Protein AF-A0A8C1Z1I5-F1 (afdb_monomer_lite)

Radius of gyration: 64.76 Å; chains: 1; bounding box: 97×74×176 Å

Organism: Cyprinus carpio (NCBI:txid7962)

Secondary structure (DSSP, 8-state):
--------PPP----------------------------------------SSHHHHHHHHHHHHHHHHHHHHHHHHHHHHHHHHHHHHHHHHHHHHHHHHHHHHHHHHHHHHHHHHHHHHHHHHHHHHHHHHHHHHHHHHHHHHHHHHHHHHGGGS---B--SS---HHHHHHHHHHTT-EEPPP--TTGGGS--S-EE-----TT----

pLDDT: mean 70.16, std 25.55, range [31.86, 98.75]

InterPro domains:
  IPR016186 C-type lectin-like/link domain superfamily [G3DSA:3.10.100.10] (86-197)
  IPR016187 C-type lectin fold [SSF56436] (158-192)
  IPR039689 B-cell differentiation antigen CD72 [PTHR15028] (24-153)

Sequence (211 aa):
MSYYGNMNILGTHGMGEDEEEMTIYANADAHDARTEKENSDTKRHQTPRHTGSFRAAAVCLVLLCVLLMTAVIVLCVHIHTKNTNQTLTRSTNLTEERDQLLTTINALKDQLAINNQNFTAEKNELLSKNDNLRKQIQQLNKENNDLRKRLGEMDQSCLYYFSSERKSWTESRKYCRETGADLIIINNREEQVSERYCVCLLQMDKHELYI

Structure (mmCIF, N/CA/C/O backbone):
data_AF-A0A8C1Z1I5-F1
#
_entry.id   AF-A0A8C1Z1I5-F1
#
loop_
_atom_site.group_PDB
_atom_site.id
_atom_site.type_symbol
_atom_site.label_atom_id
_atom_site.label_alt_id
_atom_site.label_comp_id
_atom_site.label_asym_id
_atom_site.label_entity_id
_atom_site.label_seq_id
_atom_site.pdbx_PDB_ins_code
_atom_site.Cartn_x
_atom_site.Cartn_y
_atom_site.Cartn_z
_atom_site.occupancy
_atom_site.B_iso_or_equiv
_atom_site.auth_seq_id
_atom_site.auth_comp_id
_atom_site.auth_asym_id
_atom_site.auth_atom_id
_atom_site.pdbx_PDB_model_num
ATOM 1 N N . MET A 1 1 ? -6.457 -29.338 6.953 1.00 43.03 1 MET A N 1
ATOM 2 C CA . MET A 1 1 ? -5.670 -29.144 8.189 1.00 43.03 1 MET A CA 1
ATOM 3 C C . MET A 1 1 ? -6.248 -27.943 8.916 1.00 43.03 1 MET A C 1
ATOM 5 O O . MET A 1 1 ? -6.014 -26.823 8.490 1.00 43.03 1 MET A O 1
ATOM 9 N N . SER A 1 2 ? -7.079 -28.197 9.927 1.00 35.44 2 SER A N 1
ATOM 10 C CA . SER A 1 2 ? -7.682 -27.178 10.795 1.00 35.44 2 SER A CA 1
ATOM 11 C C . SER A 1 2 ? -6.941 -27.147 12.121 1.00 35.44 2 SER A C 1
ATOM 13 O O . SER A 1 2 ? -6.738 -28.218 12.676 1.00 35.44 2 SER A O 1
ATOM 15 N N . TYR A 1 3 ? -6.655 -25.955 12.648 1.00 40.41 3 TYR A N 1
ATOM 16 C CA . TYR A 1 3 ? -6.645 -25.690 14.091 1.00 40.41 3 TYR A CA 1
ATOM 17 C C . TYR A 1 3 ? -7.049 -24.227 14.347 1.00 40.41 3 TYR A C 1
ATOM 19 O O . TYR A 1 3 ? -6.261 -23.310 14.143 1.00 40.41 3 TYR A O 1
ATOM 27 N N . TYR A 1 4 ? -8.295 -24.037 14.791 1.00 42.00 4 TYR A N 1
ATOM 28 C CA . TYR A 1 4 ? -8.732 -22.903 15.609 1.00 42.00 4 TYR A CA 1
ATOM 29 C C . TYR A 1 4 ? -8.715 -23.377 17.068 1.00 42.00 4 TYR A C 1
ATOM 31 O O . TYR A 1 4 ? -9.233 -24.455 17.365 1.00 42.00 4 TYR A O 1
ATOM 39 N N . GLY A 1 5 ? -8.106 -22.604 17.968 1.00 44.31 5 GLY A N 1
ATOM 40 C CA . GLY A 1 5 ? -8.136 -22.856 19.409 1.00 44.31 5 GLY A CA 1
ATOM 41 C C . GLY A 1 5 ? -9.345 -22.180 20.051 1.00 44.31 5 GLY A C 1
ATOM 42 O O . GLY A 1 5 ? -9.411 -20.954 20.085 1.00 44.31 5 GLY A O 1
ATOM 43 N N . ASN A 1 6 ? -10.288 -22.986 20.545 1.00 44.97 6 ASN A N 1
ATOM 44 C CA . ASN A 1 6 ? -11.431 -22.562 21.355 1.00 44.97 6 ASN A CA 1
ATOM 45 C C . ASN A 1 6 ? -11.017 -22.309 22.811 1.00 44.97 6 ASN A C 1
ATOM 47 O O . ASN A 1 6 ? -10.247 -23.073 23.389 1.00 44.97 6 ASN A O 1
ATOM 51 N N . MET A 1 7 ? -11.620 -21.286 23.415 1.00 42.25 7 MET A N 1
ATOM 52 C CA . MET A 1 7 ? -11.536 -20.960 24.835 1.00 42.25 7 MET A CA 1
ATOM 53 C C . MET A 1 7 ? -12.900 -21.253 25.469 1.00 42.25 7 MET A C 1
ATOM 55 O O . MET A 1 7 ? -13.876 -20.576 25.158 1.00 42.25 7 MET A O 1
ATOM 59 N N . ASN A 1 8 ? -12.973 -22.272 26.331 1.00 39.31 8 ASN A N 1
ATOM 60 C CA . ASN A 1 8 ? -14.173 -22.598 27.105 1.00 39.31 8 ASN A CA 1
ATOM 61 C C . ASN A 1 8 ? -13.964 -22.194 28.569 1.00 39.31 8 ASN A C 1
ATOM 63 O O . ASN A 1 8 ? -13.104 -22.744 29.254 1.00 39.31 8 ASN A O 1
ATOM 67 N N . ILE A 1 9 ? -14.786 -21.255 29.037 1.00 41.12 9 ILE A N 1
ATOM 68 C CA . ILE A 1 9 ? -15.006 -20.963 30.455 1.00 41.12 9 ILE A CA 1
ATOM 69 C C . ILE A 1 9 ? -16.111 -21.908 30.935 1.00 41.12 9 ILE A C 1
ATOM 71 O O . ILE A 1 9 ? -17.218 -21.898 30.397 1.00 41.12 9 ILE A O 1
ATOM 75 N N . LEU A 1 10 ? -15.797 -22.741 31.926 1.00 39.31 10 LEU A N 1
ATOM 76 C CA . LEU A 1 10 ? -16.754 -23.616 32.591 1.00 39.31 10 LEU A CA 1
ATOM 77 C C . LEU A 1 10 ? -17.465 -22.816 33.689 1.00 39.31 10 LEU A C 1
ATOM 79 O O . LEU A 1 10 ? -16.820 -22.300 34.600 1.00 39.31 10 LEU A O 1
ATOM 83 N N . GLY A 1 11 ? -18.787 -22.696 33.574 1.00 36.16 11 GLY A N 1
ATOM 84 C CA . GLY A 1 11 ? -19.642 -22.137 34.614 1.00 36.16 11 GLY A CA 1
ATOM 85 C C . GLY A 1 11 ? -19.901 -23.147 35.727 1.00 36.16 11 GLY A C 1
ATOM 86 O O . GLY A 1 11 ? -20.077 -24.338 35.469 1.00 36.16 11 GLY A O 1
ATOM 87 N N . THR A 1 12 ? -19.990 -22.652 36.958 1.00 39.47 12 THR A N 1
ATOM 88 C CA . THR A 1 12 ? -20.619 -23.366 38.069 1.00 39.47 12 THR A CA 1
ATOM 89 C C . THR A 1 12 ? -21.654 -22.473 38.740 1.00 39.47 12 THR A C 1
ATOM 91 O O . THR A 1 12 ? -21.496 -21.261 38.865 1.00 39.47 12 THR A O 1
ATOM 94 N N . HIS A 1 13 ? -22.744 -23.136 39.082 1.00 33.88 13 HIS A N 1
ATOM 95 C CA . HIS A 1 13 ? -24.087 -22.682 39.390 1.00 33.88 13 HIS A CA 1
ATOM 96 C C . HIS A 1 13 ? -24.327 -22.732 40.907 1.00 33.88 13 HIS A C 1
ATOM 98 O O . HIS A 1 13 ? -23.782 -23.617 41.562 1.00 33.88 13 HIS A O 1
ATOM 104 N N . GLY A 1 14 ? -25.193 -21.853 41.425 1.00 33.62 14 GLY A N 1
ATOM 105 C CA . GLY A 1 14 ? -25.923 -22.075 42.683 1.00 33.62 14 GLY A CA 1
ATOM 106 C C . GLY A 1 14 ? -25.658 -21.066 43.804 1.00 33.62 14 GLY A C 1
ATOM 107 O O . GLY A 1 14 ? -24.659 -21.161 44.506 1.00 33.62 14 GLY A O 1
ATOM 108 N N . MET A 1 15 ? -26.604 -20.141 43.988 1.00 36.47 15 MET A N 1
ATOM 109 C CA . MET A 1 15 ? -26.854 -19.371 45.214 1.00 36.47 15 MET A CA 1
ATOM 110 C C . MET A 1 15 ? -28.050 -20.027 45.931 1.00 36.47 15 MET A C 1
ATOM 112 O O . MET A 1 15 ? -29.054 -20.296 45.274 1.00 36.47 15 MET A O 1
ATOM 116 N N . GLY A 1 16 ? -27.937 -20.254 47.238 1.00 34.50 16 GLY A N 1
ATOM 117 C CA . GLY A 1 16 ? -28.995 -20.637 48.189 1.00 34.50 16 GLY A CA 1
ATOM 118 C C . GLY A 1 16 ? -28.366 -20.554 49.585 1.00 34.50 16 GLY A C 1
ATOM 119 O O . GLY A 1 16 ? -27.316 -21.154 49.792 1.00 34.50 16 GLY A O 1
ATOM 120 N N . GLU A 1 17 ? -28.693 -19.516 50.350 1.00 34.72 17 GLU A N 1
ATOM 121 C CA . GLU A 1 17 ? -29.733 -19.468 51.395 1.00 34.72 17 GLU A CA 1
ATOM 122 C C . GLU A 1 17 ? -29.248 -20.014 52.746 1.00 34.72 17 GLU A C 1
ATOM 124 O O . GLU A 1 17 ? -28.595 -21.050 52.845 1.00 34.72 17 GLU A O 1
ATOM 129 N N . ASP A 1 18 ? -29.517 -19.191 53.753 1.00 38.28 18 ASP A N 1
ATOM 130 C CA . ASP A 1 18 ? -29.047 -19.223 55.130 1.00 38.28 18 ASP A CA 1
ATOM 131 C C . ASP A 1 18 ? -29.676 -20.373 55.931 1.00 38.28 18 ASP A C 1
ATOM 133 O O . ASP A 1 18 ? -30.824 -20.713 55.680 1.00 38.28 18 ASP A O 1
ATOM 137 N N . GLU A 1 19 ? -28.961 -20.911 56.928 1.00 35.62 19 GLU A N 1
ATOM 138 C CA . GLU A 1 19 ? -29.492 -21.248 58.267 1.00 35.62 19 GLU A CA 1
ATOM 139 C C . GLU A 1 19 ? -28.407 -21.948 59.105 1.00 35.62 19 GLU A C 1
ATOM 141 O O . GLU A 1 19 ? -28.148 -23.144 58.982 1.00 35.62 19 GLU A O 1
ATOM 146 N N . GLU A 1 20 ? -27.753 -21.189 59.988 1.00 43.69 20 GLU A N 1
ATOM 147 C CA . GLU A 1 20 ? -27.007 -21.760 61.110 1.00 43.69 20 GLU A CA 1
ATOM 148 C C . GLU A 1 20 ? -28.013 -22.000 62.249 1.00 43.69 20 GLU A C 1
ATOM 150 O O . GLU A 1 20 ? -28.366 -21.104 63.019 1.00 43.69 20 GLU A O 1
ATOM 155 N N . GLU A 1 21 ? -28.550 -23.218 62.286 1.00 38.56 21 GLU A N 1
ATOM 156 C CA . GLU A 1 21 ? -29.464 -23.719 63.308 1.00 38.56 21 GLU A CA 1
ATOM 157 C C . GLU A 1 21 ? -28.707 -23.891 64.644 1.00 38.56 21 GLU A C 1
ATOM 159 O O . GLU A 1 21 ? -27.934 -24.830 64.836 1.00 38.56 21 GLU A O 1
ATOM 164 N N . MET A 1 22 ? -28.908 -22.978 65.601 1.00 33.16 22 MET A N 1
ATOM 165 C CA . MET A 1 22 ? -28.446 -23.164 66.983 1.00 33.16 22 MET A CA 1
ATOM 166 C C . MET A 1 22 ? -29.450 -24.046 67.738 1.00 33.16 22 MET A C 1
ATOM 168 O O . MET A 1 22 ? -30.442 -23.564 68.286 1.00 33.16 22 MET A O 1
ATOM 172 N N . THR A 1 23 ? -29.191 -25.356 67.765 1.00 34.91 23 THR A N 1
ATOM 173 C CA . THR A 1 23 ? -30.032 -26.342 68.458 1.00 34.91 23 THR A CA 1
ATOM 174 C C . THR A 1 23 ? -29.886 -26.278 69.981 1.00 34.91 23 THR A C 1
ATOM 176 O O . THR A 1 23 ? -28.790 -26.172 70.533 1.00 34.91 23 THR A O 1
ATOM 179 N N . ILE A 1 24 ? -31.030 -26.387 70.649 1.00 41.31 24 ILE A N 1
ATOM 180 C CA . ILE A 1 24 ? -31.269 -26.231 72.084 1.00 41.31 24 ILE A CA 1
ATOM 181 C C . ILE A 1 24 ? -31.087 -27.577 72.823 1.00 41.31 24 ILE A C 1
ATOM 183 O O . ILE A 1 24 ? -31.681 -28.572 72.434 1.00 41.31 24 ILE A O 1
ATOM 187 N N . TYR A 1 25 ? -30.329 -27.535 73.929 1.00 39.34 25 TYR A N 1
ATOM 188 C CA . TYR A 1 25 ? -30.382 -28.342 75.171 1.00 39.34 25 TYR A CA 1
ATOM 189 C C . TYR A 1 25 ? -30.296 -29.886 75.134 1.00 39.34 25 TYR A C 1
ATOM 191 O O . TYR A 1 25 ? -31.178 -30.577 74.637 1.00 39.34 25 TYR A O 1
ATOM 199 N N . ALA A 1 26 ? -29.327 -30.427 75.884 1.00 34.28 26 ALA A N 1
ATOM 200 C CA . ALA A 1 26 ? -29.409 -31.764 76.472 1.00 34.28 26 ALA A CA 1
ATOM 201 C C . ALA A 1 26 ? -28.780 -31.763 77.878 1.00 34.28 26 ALA A C 1
ATOM 203 O O . ALA A 1 26 ? -27.566 -31.626 78.028 1.00 34.28 26 ALA A O 1
ATOM 204 N N . ASN A 1 27 ? -29.622 -31.911 78.905 1.00 42.22 27 ASN A N 1
ATOM 205 C CA . ASN A 1 27 ? -29.196 -32.352 80.232 1.00 42.22 27 ASN A CA 1
ATOM 206 C C . ASN A 1 27 ? -28.918 -33.855 80.186 1.00 42.22 27 ASN A C 1
ATOM 208 O O . ASN A 1 27 ? -29.723 -34.613 79.646 1.00 42.22 27 ASN A O 1
ATOM 212 N N . ALA A 1 28 ? -27.829 -34.273 80.825 1.00 40.00 28 ALA A N 1
ATOM 213 C CA . ALA A 1 28 ? -27.613 -35.650 81.237 1.00 40.00 28 ALA A CA 1
ATOM 214 C C . ALA A 1 28 ? -27.278 -35.658 82.731 1.00 40.00 28 ALA A C 1
ATOM 216 O O . ALA A 1 28 ? -26.378 -34.951 83.189 1.00 40.00 28 ALA A O 1
ATOM 217 N N . ASP A 1 29 ? -28.062 -36.442 83.461 1.00 38.12 29 ASP A N 1
ATOM 218 C CA . ASP A 1 29 ? -27.941 -36.726 84.881 1.00 38.12 29 ASP A CA 1
ATOM 219 C C . ASP A 1 29 ? -26.574 -37.325 85.237 1.00 38.12 29 ASP A C 1
ATOM 221 O O . ASP A 1 29 ? -26.046 -38.184 84.528 1.00 38.12 29 ASP A O 1
ATOM 225 N N . ALA A 1 30 ? -26.044 -36.944 86.399 1.00 37.34 30 ALA A N 1
ATOM 226 C CA . ALA A 1 30 ? -25.013 -37.703 87.093 1.00 37.34 30 ALA A CA 1
ATOM 227 C C . ALA A 1 30 ? -25.410 -37.844 88.566 1.00 37.34 30 ALA A C 1
ATOM 229 O O . ALA A 1 30 ? -25.570 -36.863 89.294 1.00 37.34 30 ALA A O 1
ATOM 230 N N . HIS A 1 31 ? -25.612 -39.096 88.964 1.00 40.25 31 HIS A N 1
ATOM 231 C CA . HIS A 1 31 ? -25.976 -39.524 90.304 1.00 40.25 31 HIS A CA 1
ATOM 232 C C . HIS A 1 31 ? -24.776 -39.499 91.270 1.00 40.25 31 HIS A C 1
ATOM 234 O O . HIS A 1 31 ? -23.680 -39.922 90.920 1.00 40.25 31 HIS A O 1
ATOM 240 N N . ASP A 1 32 ? -25.110 -39.137 92.511 1.00 34.78 32 ASP A N 1
ATOM 241 C CA . ASP A 1 32 ? -24.641 -39.689 93.792 1.00 34.78 32 ASP A CA 1
ATOM 242 C C . ASP A 1 32 ? -23.248 -39.320 94.348 1.00 34.78 32 ASP A C 1
ATOM 244 O O . ASP A 1 32 ? -22.207 -39.701 93.824 1.00 34.78 32 ASP A O 1
ATOM 248 N N . ALA A 1 33 ? -23.268 -38.671 95.520 1.00 32.19 33 ALA A N 1
ATOM 249 C CA . ALA A 1 33 ? -22.437 -39.036 96.670 1.00 32.19 33 ALA A CA 1
ATOM 250 C C . ALA A 1 33 ? -22.977 -38.369 97.954 1.00 32.19 33 ALA A C 1
ATOM 252 O O . ALA A 1 33 ? -22.817 -37.177 98.208 1.00 32.19 33 ALA A O 1
ATOM 253 N N . ARG A 1 34 ? -23.626 -39.198 98.767 1.00 37.97 34 ARG A N 1
ATOM 254 C CA . ARG A 1 34 ? -24.081 -39.004 100.152 1.00 37.97 34 ARG A CA 1
ATOM 255 C C . ARG A 1 34 ? -22.970 -38.550 101.122 1.00 37.97 34 ARG A C 1
ATOM 257 O O . ARG A 1 34 ? -21.874 -39.097 101.087 1.00 37.97 34 ARG A O 1
ATOM 264 N N . THR A 1 35 ? -23.282 -37.666 102.079 1.00 33.19 35 THR A N 1
ATOM 265 C CA . THR A 1 35 ? -22.887 -37.780 103.510 1.00 33.19 35 THR A CA 1
ATOM 266 C C . THR A 1 35 ? -23.621 -36.759 104.393 1.00 33.19 35 THR A C 1
ATOM 268 O O . THR A 1 35 ? -23.879 -35.625 104.005 1.00 33.19 35 THR A O 1
ATOM 271 N N . GLU A 1 36 ? -24.000 -37.224 105.582 1.00 40.31 36 GLU A N 1
ATOM 272 C CA . GLU A 1 36 ? -24.810 -36.577 106.622 1.00 40.31 36 GLU A CA 1
ATOM 273 C C . GLU A 1 36 ? -23.981 -35.642 107.528 1.00 40.31 36 GLU A C 1
ATOM 275 O O . GLU A 1 36 ? -22.848 -35.990 107.854 1.00 40.31 36 GLU A O 1
ATOM 280 N N . LYS A 1 37 ? -24.568 -34.537 108.033 1.00 34.25 37 LYS A N 1
ATOM 281 C CA . LYS A 1 37 ? -24.814 -34.301 109.481 1.00 34.25 37 LYS A CA 1
ATOM 282 C C . LYS A 1 37 ? -25.343 -32.892 109.834 1.00 34.25 37 LYS A C 1
ATOM 284 O O . LYS A 1 37 ? -24.739 -31.885 109.499 1.00 34.25 37 LYS A O 1
ATOM 289 N N . GLU A 1 38 ? -26.433 -32.904 110.608 1.00 31.86 38 GLU A N 1
ATOM 290 C CA . GLU A 1 38 ? -26.609 -32.260 111.929 1.00 31.86 38 GLU A CA 1
ATOM 291 C C . GLU A 1 38 ? -26.596 -30.713 112.084 1.00 31.86 38 GLU A C 1
ATOM 293 O O . GLU A 1 38 ? -25.559 -30.068 112.139 1.00 31.86 38 GLU A O 1
ATOM 298 N N . ASN A 1 39 ? -27.813 -30.178 112.275 1.00 33.78 39 ASN A N 1
ATOM 299 C CA . ASN A 1 39 ? -28.276 -29.247 113.324 1.00 33.78 39 ASN A CA 1
ATOM 300 C C . ASN A 1 39 ? -27.461 -27.973 113.666 1.00 33.78 39 ASN A C 1
ATOM 302 O O . ASN A 1 39 ? -26.360 -28.052 114.200 1.00 33.78 39 ASN A O 1
ATOM 306 N N . SER A 1 40 ? -28.082 -26.789 113.551 1.00 34.03 40 SER A N 1
ATOM 307 C CA . SER A 1 40 ? -28.275 -25.855 114.685 1.00 34.03 40 SER A CA 1
ATOM 308 C C . SER A 1 40 ? -28.839 -24.489 114.269 1.00 34.03 40 SER A C 1
ATOM 310 O O . SER A 1 40 ? -28.726 -24.016 113.142 1.00 34.03 40 SER A O 1
ATOM 312 N N . ASP A 1 41 ? -29.499 -23.908 115.258 1.00 39.03 41 ASP A N 1
ATOM 313 C CA . ASP A 1 41 ? -30.330 -22.722 115.305 1.00 39.03 41 ASP A CA 1
ATOM 314 C C . ASP A 1 41 ? -29.699 -21.368 114.923 1.00 39.03 41 ASP A C 1
ATOM 316 O O . ASP A 1 41 ? -28.543 -21.071 115.204 1.00 39.03 41 ASP A O 1
ATOM 320 N N . THR A 1 42 ? -30.592 -20.482 114.463 1.00 41.66 42 THR A N 1
ATOM 321 C CA . THR A 1 42 ? -30.615 -19.028 114.714 1.00 41.66 42 THR A CA 1
ATOM 322 C C . THR A 1 42 ? -29.435 -18.166 114.228 1.00 41.66 42 THR A C 1
ATOM 324 O O . THR A 1 42 ? -28.458 -17.955 114.940 1.00 41.66 42 THR A O 1
ATOM 327 N N . LYS A 1 43 ? -29.660 -17.394 113.148 1.00 33.66 43 LYS A N 1
ATOM 328 C CA . LYS A 1 43 ? -29.589 -15.921 113.253 1.00 33.66 43 LYS A CA 1
ATOM 329 C C . LYS A 1 43 ? -30.248 -15.185 112.089 1.00 33.66 43 LYS A C 1
ATOM 331 O O . LYS A 1 43 ? -29.870 -15.269 110.928 1.00 33.66 43 LYS A O 1
ATOM 336 N N . ARG A 1 44 ? -31.220 -14.376 112.488 1.00 40.03 44 ARG A N 1
ATOM 337 C CA . ARG A 1 44 ? -31.840 -13.275 111.763 1.00 40.03 44 ARG A CA 1
ATOM 338 C C . ARG A 1 44 ? -30.751 -12.329 111.227 1.00 40.03 44 ARG A C 1
ATOM 340 O O . ARG A 1 44 ? -30.143 -11.607 112.010 1.00 40.03 44 ARG A O 1
ATOM 347 N N . HIS A 1 45 ? -30.571 -12.269 109.910 1.00 36.47 45 HIS A N 1
ATOM 348 C CA . HIS A 1 45 ? -30.136 -11.044 109.243 1.00 36.47 45 HIS A CA 1
ATOM 349 C C . HIS A 1 45 ? -31.171 -10.678 108.186 1.00 36.47 45 HIS A C 1
ATOM 351 O O . HIS A 1 45 ? -31.350 -11.349 107.175 1.00 36.47 45 HIS A O 1
ATOM 357 N N . GLN A 1 46 ? -31.908 -9.617 108.498 1.00 44.19 46 GLN A N 1
ATOM 358 C CA . GLN A 1 46 ? -32.761 -8.913 107.561 1.00 44.19 46 GLN A CA 1
ATOM 359 C C . GLN A 1 46 ? -31.893 -8.416 106.403 1.00 44.19 46 GLN A C 1
ATOM 361 O O . GLN A 1 46 ? -31.038 -7.556 106.598 1.00 44.19 46 GLN A O 1
ATOM 366 N N . THR A 1 47 ? -32.145 -8.917 105.201 1.00 35.34 47 THR A N 1
ATOM 367 C CA . THR A 1 47 ? -31.940 -8.134 103.986 1.00 35.34 47 THR A CA 1
ATOM 368 C C . THR A 1 47 ? -33.300 -7.556 103.590 1.00 35.34 47 THR A C 1
ATOM 370 O O . THR A 1 47 ? -34.289 -8.295 103.532 1.00 35.34 47 THR A O 1
ATOM 373 N N . PRO A 1 48 ? -33.414 -6.233 103.386 1.00 39.50 48 PRO A N 1
ATOM 374 C CA . PRO A 1 48 ? -34.656 -5.620 102.953 1.00 39.50 48 PRO A CA 1
ATOM 375 C C . PRO A 1 48 ? -35.065 -6.222 101.615 1.00 39.50 48 PRO A C 1
ATOM 377 O O . PRO A 1 48 ? -34.399 -6.052 100.593 1.00 39.50 48 PRO A O 1
ATOM 380 N N . ARG A 1 49 ? -36.191 -6.928 101.623 1.00 43.47 49 ARG A N 1
ATOM 381 C CA . ARG A 1 49 ? -36.920 -7.291 100.418 1.00 43.47 49 ARG A CA 1
ATOM 382 C C . ARG A 1 49 ? -37.447 -5.980 99.830 1.00 43.47 49 ARG A C 1
ATOM 384 O O . ARG A 1 49 ? -38.544 -5.546 100.159 1.00 43.47 49 ARG A O 1
ATOM 391 N N . HIS A 1 50 ? -36.644 -5.318 98.998 1.00 43.03 50 HIS A N 1
ATOM 392 C CA . HIS A 1 50 ? -37.098 -4.208 98.163 1.00 43.03 50 HIS A CA 1
ATOM 393 C C . HIS A 1 50 ? -37.928 -4.793 97.013 1.00 43.03 50 HIS A C 1
ATOM 395 O O . HIS A 1 50 ? -37.501 -4.934 95.869 1.00 43.03 50 HIS A O 1
ATOM 401 N N . THR A 1 51 ? -39.145 -5.210 97.343 1.00 49.62 51 THR A N 1
ATOM 402 C CA . THR A 1 51 ? -40.220 -5.405 96.377 1.00 49.62 51 THR A CA 1
ATOM 403 C C . THR A 1 51 ? -40.650 -4.033 95.875 1.00 49.62 51 THR A C 1
ATOM 405 O O . THR A 1 51 ? -41.400 -3.333 96.544 1.00 49.62 51 THR A O 1
ATOM 408 N N . GLY A 1 52 ? -40.143 -3.650 94.703 1.00 56.91 52 GLY A N 1
ATOM 409 C CA . GLY A 1 52 ? -40.578 -2.461 93.969 1.00 56.91 52 GLY A CA 1
ATOM 410 C C . GLY A 1 52 ? -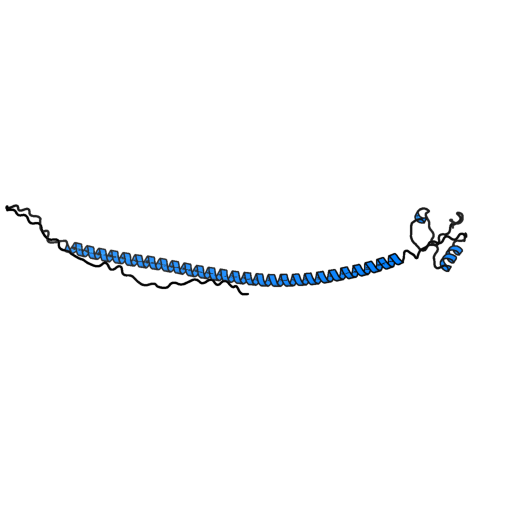39.409 -1.662 93.402 1.00 56.91 52 GLY A C 1
ATOM 411 O O . GLY A 1 52 ? -38.849 -0.847 94.121 1.00 56.91 52 GLY A O 1
ATOM 412 N N . SER A 1 53 ? -39.037 -1.942 92.140 1.00 59.31 53 SER A N 1
ATOM 413 C CA . SER A 1 53 ? -38.548 -0.976 91.118 1.00 59.31 53 SER A CA 1
ATOM 414 C C . SER A 1 53 ? -37.997 -1.664 89.841 1.00 59.31 53 SER A C 1
ATOM 416 O O . SER A 1 53 ? -37.770 -1.020 88.825 1.00 59.31 53 SER A O 1
ATOM 418 N N . PHE A 1 54 ? -37.825 -2.994 89.809 1.00 65.38 54 PHE A N 1
ATOM 419 C CA . PHE A 1 54 ? -37.247 -3.683 88.632 1.00 65.38 54 PHE A CA 1
ATOM 420 C C . PHE A 1 54 ? -38.147 -3.717 87.385 1.00 65.38 54 PHE A C 1
ATOM 422 O O . PHE A 1 54 ? -37.650 -3.838 86.268 1.00 65.38 54 PHE A O 1
ATOM 429 N N . ARG A 1 55 ? -39.471 -3.577 87.546 1.00 77.50 55 ARG A N 1
ATOM 430 C CA . ARG A 1 55 ? -40.418 -3.570 86.415 1.00 77.50 55 ARG A CA 1
ATOM 431 C C . ARG A 1 55 ? -40.234 -2.354 85.507 1.00 77.50 55 ARG A C 1
ATOM 433 O O . ARG A 1 55 ? -40.247 -2.507 84.293 1.00 77.50 55 ARG A O 1
ATOM 440 N N . ALA A 1 56 ? -40.025 -1.174 86.088 1.00 79.50 56 ALA A N 1
ATOM 441 C CA . ALA A 1 56 ? -39.781 0.045 85.320 1.00 79.50 56 ALA A CA 1
ATOM 442 C C . ALA A 1 56 ? -38.431 -0.024 84.589 1.00 79.50 56 ALA A C 1
ATOM 444 O O . ALA A 1 56 ? -38.359 0.289 83.406 1.00 79.50 56 ALA A O 1
ATOM 445 N N . ALA A 1 57 ? -37.389 -0.528 85.260 1.00 84.31 57 ALA A N 1
ATOM 446 C CA . ALA A 1 57 ? -36.075 -0.732 84.653 1.00 84.31 57 ALA A CA 1
ATOM 447 C C . ALA A 1 57 ? -36.122 -1.705 83.459 1.00 84.31 57 ALA A C 1
ATOM 449 O O . ALA A 1 57 ? -35.538 -1.418 82.419 1.00 84.31 57 ALA A O 1
ATOM 450 N N . ALA A 1 58 ? -36.863 -2.814 83.569 1.00 87.44 58 ALA A N 1
ATOM 451 C CA . ALA A 1 58 ? -37.039 -3.766 82.472 1.00 87.44 58 ALA A CA 1
ATOM 452 C C . ALA A 1 58 ? -37.764 -3.147 81.262 1.00 87.44 58 ALA A C 1
ATOM 454 O O . ALA A 1 58 ? -37.334 -3.338 80.129 1.00 87.44 58 ALA A O 1
ATOM 455 N N . VAL A 1 59 ? -38.822 -2.359 81.493 1.00 90.12 59 VAL A N 1
ATOM 456 C CA . VAL A 1 59 ? -39.534 -1.641 80.419 1.00 90.12 59 VAL A CA 1
ATOM 457 C C . VAL A 1 59 ? -38.608 -0.638 79.727 1.00 90.12 59 VAL A C 1
ATOM 459 O O . VAL A 1 59 ? -38.561 -0.596 78.500 1.00 90.12 59 VAL A O 1
ATOM 462 N N . CYS A 1 60 ? -37.814 0.116 80.492 1.00 90.12 60 CYS A N 1
ATOM 463 C CA . CYS A 1 60 ? -36.824 1.035 79.933 1.00 90.12 60 CYS A CA 1
ATOM 464 C C . CYS A 1 60 ? -35.757 0.309 79.100 1.00 90.12 60 CYS A C 1
ATOM 466 O O . CYS A 1 60 ? -35.405 0.786 78.026 1.00 90.12 60 CYS A O 1
ATOM 468 N N . LEU A 1 61 ? -35.269 -0.851 79.548 1.00 90.62 61 LEU A N 1
ATOM 469 C CA . LEU A 1 61 ? -34.292 -1.646 78.797 1.00 90.62 61 LEU A CA 1
ATOM 470 C C . LEU A 1 61 ? -34.862 -2.169 77.474 1.00 90.62 61 LEU A C 1
ATOM 472 O O . LEU A 1 61 ? -34.185 -2.090 76.451 1.00 90.62 61 LEU A O 1
ATOM 476 N N . VAL A 1 62 ? -36.106 -2.657 77.469 1.00 93.38 62 VAL A N 1
ATOM 477 C CA . VAL A 1 62 ? -36.778 -3.109 76.239 1.00 93.38 62 VAL A CA 1
ATOM 478 C C . VAL A 1 62 ? -36.951 -1.948 75.259 1.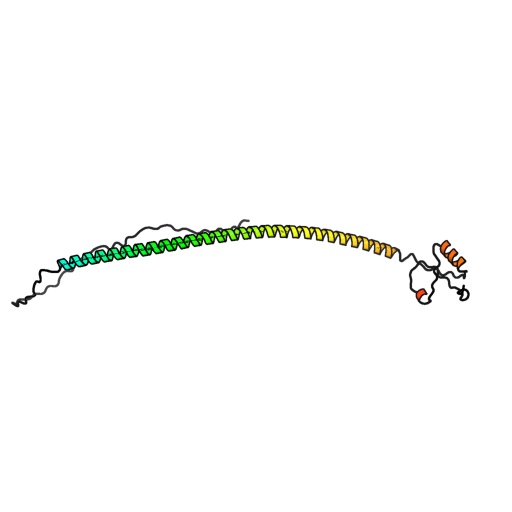00 93.38 62 VAL A C 1
ATOM 480 O O . VAL A 1 62 ? -36.629 -2.096 74.084 1.00 93.38 62 VAL A O 1
ATOM 483 N N . LEU A 1 63 ? -37.383 -0.777 75.735 1.00 94.00 63 LEU A N 1
ATOM 484 C CA . LEU A 1 63 ? -37.514 0.420 74.898 1.00 94.00 63 LEU A CA 1
ATOM 485 C C . LEU A 1 63 ? -36.169 0.861 74.309 1.00 94.00 63 LEU A C 1
ATOM 487 O O . LEU A 1 63 ? -36.090 1.139 73.116 1.00 94.00 63 LEU A O 1
ATOM 491 N N . LEU A 1 64 ? -35.104 0.878 75.115 1.00 94.38 64 LEU A N 1
ATOM 492 C CA . LEU A 1 64 ? -33.755 1.191 74.639 1.00 94.38 64 LEU A CA 1
ATOM 493 C C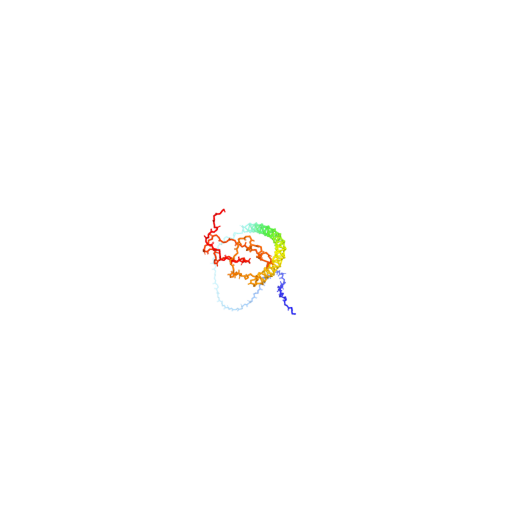 . LEU A 1 64 ? -33.278 0.177 73.595 1.00 94.38 64 LEU A C 1
ATOM 495 O O . LEU A 1 64 ? -32.716 0.574 72.580 1.00 94.38 64 LEU A O 1
ATOM 499 N N . CYS A 1 65 ? -33.546 -1.114 73.799 1.00 94.94 65 CYS A N 1
ATOM 500 C CA . CYS A 1 65 ? -33.201 -2.160 72.840 1.00 94.94 65 CYS A CA 1
ATOM 501 C C . CYS A 1 65 ? -33.927 -1.955 71.503 1.00 94.94 65 CYS A C 1
ATOM 503 O O . CYS A 1 65 ? -33.294 -1.971 70.451 1.00 94.94 65 CYS A O 1
ATOM 505 N N . VAL A 1 66 ? -35.232 -1.664 71.535 1.00 95.69 66 VAL A N 1
ATOM 506 C CA . VAL A 1 66 ? -36.011 -1.363 70.325 1.00 95.69 66 VAL A CA 1
ATOM 507 C C . VAL A 1 66 ? -35.451 -0.132 69.606 1.00 95.69 66 VAL A C 1
ATOM 509 O O . VAL A 1 66 ? -35.248 -0.180 68.395 1.00 95.69 66 VAL A O 1
ATOM 512 N N . LEU A 1 67 ? -35.124 0.943 70.331 1.00 94.56 67 LEU A N 1
ATOM 513 C CA . LEU A 1 67 ? -34.526 2.145 69.739 1.00 94.56 67 LEU A CA 1
ATOM 514 C C . LEU A 1 67 ? -33.172 1.847 69.080 1.00 94.56 67 LEU A C 1
ATOM 516 O O . LEU A 1 67 ? -32.938 2.258 67.943 1.00 94.56 67 LEU A O 1
ATOM 520 N N . LEU A 1 68 ? -32.303 1.084 69.745 1.00 94.88 68 LEU A N 1
ATOM 521 C CA . LEU A 1 68 ? -31.005 0.691 69.194 1.00 94.88 68 LEU A CA 1
ATOM 522 C C . LEU A 1 68 ? -31.162 -0.190 67.949 1.00 94.88 68 LEU A C 1
ATOM 524 O O . LEU A 1 68 ? -30.507 0.065 66.940 1.00 94.88 68 LEU A O 1
ATOM 528 N N . MET A 1 69 ? -32.076 -1.162 67.976 1.00 95.94 69 MET A N 1
ATOM 529 C CA . MET A 1 69 ? -32.373 -2.013 66.821 1.00 95.94 69 MET A CA 1
ATOM 530 C C . MET A 1 69 ? -32.872 -1.188 65.633 1.00 95.94 69 MET A C 1
ATOM 532 O O . MET A 1 69 ? -32.387 -1.362 64.517 1.00 95.94 69 MET A O 1
ATOM 536 N N . THR A 1 70 ? -33.781 -0.235 65.860 1.00 94.88 70 THR A N 1
ATOM 537 C CA . THR A 1 70 ? -34.256 0.645 64.781 1.00 94.88 70 THR A CA 1
ATOM 538 C C . THR A 1 70 ? -33.134 1.498 64.191 1.00 94.88 70 THR A C 1
ATOM 540 O O . THR A 1 70 ? -33.051 1.629 62.971 1.00 94.88 70 THR A O 1
ATOM 543 N N . ALA A 1 71 ? -32.226 2.019 65.022 1.00 95.75 71 ALA A N 1
ATOM 544 C CA . ALA A 1 71 ? -31.083 2.797 64.554 1.00 95.75 71 ALA A CA 1
ATOM 545 C C . ALA A 1 71 ? -30.130 1.953 63.693 1.00 95.75 71 ALA A C 1
ATOM 547 O O . ALA A 1 71 ? -29.699 2.413 62.636 1.00 95.75 71 ALA A O 1
ATOM 548 N N . VAL A 1 72 ? -29.846 0.711 64.101 1.00 96.38 72 VAL A N 1
ATOM 549 C CA . VAL A 1 72 ? -29.011 -0.220 63.325 1.00 96.38 72 VAL A CA 1
ATOM 550 C C . VAL A 1 72 ? -29.662 -0.544 61.984 1.00 96.38 72 VAL A C 1
ATOM 552 O O . VAL A 1 72 ? -28.992 -0.448 60.963 1.00 96.38 72 VAL A O 1
ATOM 555 N N . ILE A 1 73 ? -30.965 -0.846 61.953 1.00 96.56 73 ILE A N 1
ATOM 556 C CA . ILE A 1 73 ? -31.685 -1.142 60.703 1.00 96.56 73 ILE A CA 1
ATOM 557 C C . ILE A 1 73 ? -31.608 0.047 59.737 1.00 96.56 73 ILE A C 1
ATOM 559 O O . ILE A 1 73 ? -31.264 -0.132 58.569 1.00 96.56 73 ILE A O 1
ATOM 563 N N . VAL A 1 74 ? -31.867 1.270 60.214 1.00 96.69 74 VAL A N 1
ATOM 564 C CA . VAL A 1 74 ? -31.769 2.485 59.387 1.00 96.69 74 VAL A CA 1
ATOM 565 C C . VAL A 1 74 ? -30.343 2.687 58.873 1.00 96.69 74 VAL A C 1
ATOM 567 O O . VAL A 1 74 ? -30.152 2.994 57.695 1.00 96.69 74 VAL A O 1
ATOM 570 N N . LEU A 1 75 ? -29.337 2.482 59.727 1.00 96.44 75 LEU A N 1
ATOM 571 C CA . LEU A 1 75 ? -27.933 2.606 59.348 1.00 96.44 75 LEU A CA 1
ATOM 572 C C . LEU A 1 75 ? -27.544 1.561 58.289 1.00 96.44 75 LEU A C 1
ATOM 574 O O . LEU A 1 75 ? -26.913 1.911 57.292 1.00 96.44 75 LEU A O 1
ATOM 578 N N . CYS A 1 76 ? -27.977 0.309 58.458 1.00 95.56 76 CYS A N 1
ATOM 579 C CA . CYS A 1 76 ? -27.789 -0.771 57.492 1.00 95.56 76 CYS A CA 1
ATOM 580 C C . CYS A 1 76 ? -28.412 -0.423 56.136 1.00 95.56 76 CYS A C 1
ATOM 582 O O . CYS A 1 76 ? -27.730 -0.498 55.115 1.00 95.56 76 CYS A O 1
ATOM 584 N N . VAL A 1 77 ? -29.672 0.025 56.115 1.00 96.50 77 VAL A N 1
ATOM 585 C CA . VAL A 1 77 ? -30.366 0.427 54.880 1.00 96.50 77 VAL A CA 1
ATOM 586 C C . VAL A 1 77 ? -29.658 1.601 54.204 1.00 96.50 77 VAL A C 1
ATOM 588 O O . VAL A 1 77 ? -29.487 1.598 52.983 1.00 96.50 77 VAL A O 1
ATOM 591 N N . HIS A 1 78 ? -29.199 2.591 54.972 1.00 95.19 78 HIS A N 1
ATOM 592 C CA . HIS A 1 78 ? -28.496 3.752 54.434 1.00 95.19 78 HIS A CA 1
ATOM 593 C C . HIS A 1 78 ? -27.149 3.374 53.798 1.00 95.19 78 HIS A C 1
ATOM 595 O O . HIS A 1 78 ? -26.866 3.778 52.667 1.00 95.19 78 HIS A O 1
ATOM 601 N N . ILE A 1 79 ? -26.336 2.566 54.490 1.00 94.88 79 ILE A N 1
ATOM 602 C CA . ILE A 1 79 ? -25.045 2.079 53.980 1.00 94.88 79 ILE A CA 1
ATOM 603 C C . ILE A 1 79 ? -25.257 1.230 52.726 1.00 94.88 79 ILE A C 1
ATOM 605 O O . ILE A 1 79 ? -24.579 1.452 51.722 1.00 94.88 79 ILE A O 1
ATOM 609 N N . HIS A 1 80 ? -26.223 0.307 52.757 1.00 94.62 80 HIS A N 1
ATOM 610 C CA . HIS A 1 80 ? -26.540 -0.546 51.617 1.00 94.62 80 HIS A CA 1
ATOM 611 C C . HIS A 1 80 ? -26.971 0.290 50.408 1.00 94.62 80 HIS A C 1
ATOM 613 O O . HIS A 1 80 ? -26.382 0.171 49.339 1.00 94.62 80 HIS A O 1
ATOM 619 N N . THR A 1 81 ? -27.925 1.208 50.583 1.00 93.69 81 THR A N 1
ATOM 620 C CA . THR A 1 81 ? -28.419 2.086 49.507 1.00 93.69 81 THR A CA 1
ATOM 621 C C . THR A 1 81 ? -27.295 2.927 48.898 1.00 93.69 81 THR A C 1
ATOM 623 O O . THR A 1 81 ? -27.174 3.009 47.675 1.00 93.69 81 THR A O 1
ATOM 626 N N . LYS A 1 82 ? -26.428 3.521 49.731 1.00 95.50 82 LYS A N 1
ATOM 627 C CA . LYS A 1 82 ? -25.268 4.294 49.263 1.00 95.50 82 LYS A CA 1
ATOM 628 C C . LYS A 1 82 ? -24.301 3.424 48.457 1.00 95.50 82 LYS A C 1
ATOM 630 O O . LYS A 1 82 ? -23.879 3.839 47.380 1.00 95.50 82 LYS A O 1
ATOM 635 N N . ASN A 1 83 ? -23.979 2.229 48.952 1.00 94.12 83 ASN A N 1
ATOM 636 C CA . ASN A 1 83 ? -23.070 1.300 48.286 1.00 94.12 83 ASN A CA 1
ATOM 637 C C . ASN A 1 83 ? -23.646 0.777 46.955 1.00 94.12 83 ASN A C 1
ATOM 639 O O . ASN A 1 83 ? -22.930 0.720 45.955 1.00 94.12 83 ASN A O 1
ATOM 643 N N . THR A 1 84 ? -24.944 0.457 46.905 1.00 94.25 84 THR A N 1
ATOM 644 C CA . THR A 1 84 ? -25.638 0.046 45.674 1.00 94.25 84 THR A CA 1
ATOM 645 C C . THR A 1 84 ? -25.630 1.166 44.639 1.00 94.25 84 THR A C 1
ATOM 647 O O . THR A 1 84 ? -25.231 0.929 43.502 1.00 94.25 84 THR A O 1
ATOM 650 N N . ASN A 1 85 ? -25.989 2.394 45.029 1.00 94.19 85 ASN A N 1
ATOM 651 C CA . ASN A 1 85 ? -25.977 3.544 44.122 1.00 94.19 85 ASN A CA 1
ATOM 652 C C . ASN A 1 85 ? -24.565 3.836 43.600 1.00 94.19 85 ASN A C 1
ATOM 654 O O . ASN A 1 85 ? -24.384 4.050 42.407 1.00 94.19 85 ASN A O 1
ATOM 658 N N . GLN A 1 86 ? -23.549 3.774 44.465 1.00 95.69 86 GLN A N 1
ATOM 659 C CA . GLN A 1 86 ? -22.152 3.939 44.059 1.00 95.69 86 GLN A CA 1
ATOM 660 C C . GLN A 1 86 ? -21.709 2.853 43.065 1.00 95.69 86 GLN A C 1
ATOM 662 O O . GLN A 1 86 ? -21.030 3.150 42.081 1.00 95.69 86 GLN A O 1
ATOM 667 N N . THR A 1 87 ? -22.106 1.601 43.304 1.00 92.44 87 THR A N 1
ATOM 668 C CA . THR A 1 87 ? -21.818 0.473 42.406 1.00 92.44 87 THR A CA 1
ATOM 669 C C . THR A 1 87 ? -22.511 0.657 41.055 1.00 92.44 87 THR A C 1
ATOM 671 O O . THR A 1 87 ? -21.888 0.426 40.019 1.00 92.44 87 THR A O 1
ATOM 674 N N . LEU A 1 88 ? -23.759 1.135 41.060 1.00 95.38 88 LEU A N 1
ATOM 675 C CA . LEU A 1 88 ? -24.534 1.443 39.859 1.00 95.38 88 LEU A CA 1
ATOM 676 C C . LEU A 1 88 ? -23.887 2.566 39.040 1.00 95.38 88 LEU A C 1
ATOM 678 O O . LEU A 1 88 ? -23.697 2.416 37.841 1.00 95.38 88 LEU A O 1
ATOM 682 N N . THR A 1 89 ? -23.472 3.662 39.676 1.00 96.06 89 THR A N 1
ATOM 683 C CA . THR A 1 89 ? -22.764 4.748 38.980 1.00 96.06 89 THR A CA 1
ATOM 684 C C . THR A 1 89 ? -21.438 4.272 38.386 1.00 96.06 89 THR A C 1
ATOM 686 O O . THR A 1 89 ? -21.069 4.648 37.276 1.00 96.06 89 THR A O 1
ATOM 689 N N . ARG A 1 90 ? -20.701 3.409 39.095 1.00 97.06 90 ARG A N 1
ATOM 690 C CA . ARG A 1 90 ? -19.449 2.861 38.562 1.00 97.06 90 ARG A CA 1
ATOM 691 C C . ARG A 1 90 ? -19.696 1.966 37.346 1.00 97.06 90 ARG A C 1
ATOM 693 O O . ARG A 1 90 ? -18.907 2.004 36.407 1.00 97.06 90 ARG A O 1
ATOM 700 N N . SER A 1 91 ? -20.760 1.163 37.349 1.00 93.88 91 SER A N 1
ATOM 701 C CA . SER A 1 91 ? -21.074 0.262 36.235 1.00 93.88 91 SER A CA 1
ATOM 702 C C . SER A 1 91 ? -21.573 1.001 34.989 1.00 93.88 91 SER A C 1
ATOM 704 O O . SER A 1 91 ? -21.235 0.587 33.876 1.00 93.88 91 SER A O 1
ATOM 706 N N . THR A 1 92 ? -22.305 2.109 35.150 1.00 97.44 92 THR A N 1
ATOM 707 C CA . THR A 1 92 ? -22.705 2.976 34.030 1.00 97.44 92 THR A CA 1
ATOM 708 C C . THR A 1 92 ? -21.497 3.675 33.421 1.00 97.44 92 THR A C 1
ATOM 710 O O . THR A 1 92 ? -21.290 3.557 32.218 1.00 97.44 92 THR A O 1
ATOM 713 N N . ASN A 1 93 ? -20.632 4.282 34.243 1.00 97.75 93 ASN A N 1
ATOM 714 C CA . ASN A 1 93 ? -19.428 4.963 33.754 1.00 97.75 93 ASN A CA 1
ATOM 715 C C . ASN A 1 93 ? -18.502 3.999 32.995 1.00 97.75 93 ASN A C 1
ATOM 717 O O . ASN A 1 93 ? -18.036 4.314 31.907 1.00 97.75 93 ASN A O 1
ATOM 721 N N . LEU A 1 94 ? -18.290 2.785 33.521 1.00 97.75 94 LEU A N 1
ATOM 722 C CA . LEU A 1 94 ? -17.511 1.752 32.824 1.00 97.75 94 LEU A CA 1
ATOM 723 C C . LEU A 1 94 ? -18.153 1.306 31.504 1.00 97.75 94 LEU A C 1
ATOM 725 O O . LEU A 1 94 ? -17.448 0.910 30.579 1.00 97.75 94 LEU A O 1
ATOM 729 N N . THR A 1 95 ? -19.483 1.319 31.420 1.00 97.75 95 THR A N 1
ATOM 730 C CA . THR A 1 95 ? -20.203 0.997 30.183 1.00 97.75 95 THR A CA 1
ATOM 731 C C . THR A 1 95 ? -20.018 2.103 29.150 1.00 97.75 95 THR A C 1
ATOM 733 O O . THR A 1 95 ? -19.684 1.799 28.011 1.00 97.75 95 THR A O 1
ATOM 736 N N . GLU A 1 96 ? -20.112 3.367 29.558 1.00 97.69 96 GLU A N 1
ATOM 737 C CA . GLU A 1 96 ? -19.838 4.512 28.686 1.00 97.69 96 GLU A CA 1
ATOM 738 C C . GLU A 1 96 ? -18.386 4.521 28.191 1.00 97.69 96 GLU A C 1
ATOM 740 O O . GLU A 1 96 ? -18.151 4.669 26.993 1.00 97.69 96 GLU A O 1
ATOM 745 N N . GLU A 1 97 ? -17.407 4.289 29.074 1.00 98.06 97 GLU A N 1
ATOM 746 C CA . GLU A 1 97 ? -15.993 4.170 28.691 1.00 98.06 97 GLU A CA 1
ATOM 747 C C . GLU A 1 97 ? -15.773 3.023 27.699 1.00 98.06 97 GLU A C 1
ATOM 749 O O . GLU A 1 97 ? -15.081 3.191 26.692 1.00 98.06 97 GLU A O 1
ATOM 754 N N . ARG A 1 98 ? -16.391 1.858 27.938 1.00 98.00 98 ARG A N 1
ATOM 755 C CA . ARG A 1 98 ? -16.326 0.719 27.013 1.00 98.00 98 ARG A CA 1
ATOM 756 C C . ARG A 1 98 ? -16.879 1.094 25.641 1.00 98.00 98 ARG A C 1
ATOM 758 O O . ARG A 1 98 ? -16.251 0.772 24.634 1.00 98.00 98 ARG A O 1
ATOM 765 N N . ASP A 1 99 ? -18.021 1.765 25.589 1.00 98.25 99 ASP A N 1
ATOM 766 C CA . ASP A 1 99 ? -18.689 2.111 24.335 1.00 98.25 99 ASP A CA 1
ATOM 767 C C . ASP A 1 99 ? -17.912 3.201 23.567 1.00 98.25 99 ASP A C 1
ATOM 769 O O . ASP A 1 99 ? -17.772 3.133 22.339 1.00 98.25 99 ASP A O 1
ATOM 773 N N . GLN A 1 100 ? -17.300 4.155 24.278 1.00 98.56 100 GLN A N 1
ATOM 774 C CA . GLN A 1 100 ? -16.381 5.145 23.702 1.00 98.56 100 GLN A CA 1
ATOM 775 C C . GLN A 1 100 ? -15.116 4.495 23.129 1.00 98.56 100 GLN A C 1
ATOM 777 O O . GLN A 1 100 ? -14.707 4.800 22.001 1.00 98.56 100 GLN A O 1
ATOM 782 N N . LEU A 1 101 ? -14.505 3.568 23.873 1.00 98.50 101 LEU A N 1
ATOM 783 C CA . LEU A 1 101 ? -13.344 2.811 23.405 1.00 98.50 101 LEU A CA 1
ATOM 784 C C . LEU A 1 101 ? -13.700 1.957 22.190 1.00 98.50 101 LEU A C 1
ATOM 786 O O . LEU A 1 101 ? -12.952 1.949 21.215 1.00 98.50 101 LEU A O 1
ATOM 790 N N . LEU A 1 102 ? -14.857 1.295 22.203 1.00 98.38 102 LEU A N 1
ATOM 791 C CA . LEU A 1 102 ? 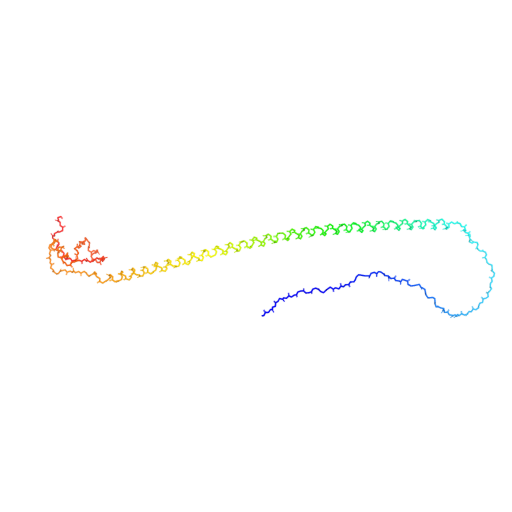-15.339 0.496 21.079 1.00 98.38 102 LEU A CA 1
ATOM 792 C C . LEU A 1 102 ? -15.518 1.354 19.820 1.00 98.38 102 LEU A C 1
ATOM 794 O O . LEU A 1 102 ? -15.073 0.970 18.738 1.00 98.38 102 LEU A O 1
ATOM 798 N N . THR A 1 103 ? -16.111 2.539 19.968 1.00 98.31 103 THR A N 1
ATOM 799 C CA . THR A 1 103 ? -16.282 3.504 18.872 1.00 98.31 103 THR A CA 1
ATOM 800 C C . THR A 1 103 ? -14.931 3.944 18.309 1.00 98.31 103 THR A C 1
ATOM 802 O O . THR A 1 103 ? -14.729 3.939 17.095 1.00 98.31 103 THR A O 1
ATOM 805 N N . THR A 1 104 ? -13.975 4.253 19.188 1.00 98.62 104 THR A N 1
ATOM 806 C CA . THR A 1 104 ? -12.618 4.661 18.798 1.00 98.62 104 THR A CA 1
ATOM 807 C C . THR A 1 104 ? -11.875 3.538 18.075 1.00 98.62 104 THR A C 1
ATOM 809 O O . THR A 1 104 ? -11.263 3.772 17.036 1.00 98.62 104 THR A O 1
ATOM 812 N N . ILE A 1 105 ? -11.959 2.302 18.578 1.00 98.44 105 ILE A N 1
ATOM 813 C CA . ILE A 1 105 ? -11.347 1.122 17.954 1.00 98.44 105 ILE A CA 1
ATOM 814 C C . ILE A 1 105 ? -11.905 0.900 16.548 1.00 98.44 105 ILE A C 1
ATOM 816 O O . ILE A 1 105 ? -11.133 0.664 15.620 1.00 98.44 105 ILE A O 1
ATOM 820 N N . ASN A 1 106 ? -13.223 1.000 16.373 1.00 98.19 106 ASN A N 1
ATOM 821 C CA . ASN A 1 106 ? -13.846 0.845 15.061 1.00 98.19 106 ASN A CA 1
ATOM 822 C C . ASN A 1 106 ? -13.409 1.955 14.096 1.00 98.19 106 ASN A C 1
ATOM 824 O O . ASN A 1 106 ? -12.987 1.653 12.984 1.00 98.19 106 ASN A O 1
ATOM 828 N N . ALA A 1 107 ? -13.389 3.215 14.541 1.00 98.44 107 ALA A N 1
ATOM 829 C CA . ALA A 1 107 ? -12.918 4.329 13.719 1.00 98.44 107 ALA A CA 1
ATOM 830 C C . ALA A 1 107 ? -11.447 4.162 13.291 1.00 98.44 107 ALA A C 1
ATOM 832 O O . ALA A 1 107 ? -11.115 4.347 12.121 1.00 98.44 107 ALA A O 1
ATOM 833 N N . LEU A 1 108 ? -10.563 3.761 14.213 1.00 98.38 108 LEU A N 1
ATOM 834 C CA . LEU A 1 108 ? -9.154 3.489 13.905 1.00 98.38 108 LEU A CA 1
ATOM 835 C C . LEU A 1 108 ? -8.994 2.307 12.946 1.00 98.38 108 LEU A C 1
ATOM 837 O O . LEU A 1 108 ? -8.148 2.345 12.052 1.00 98.38 108 LEU A O 1
ATOM 841 N N . LYS A 1 109 ? -9.811 1.264 13.108 1.00 98.50 109 LYS A N 1
ATOM 842 C CA . LYS A 1 109 ? -9.827 0.105 12.214 1.00 98.50 109 LYS A CA 1
ATOM 843 C C . LYS A 1 109 ? -10.228 0.502 10.794 1.00 98.50 109 LYS A C 1
ATOM 845 O O . LYS A 1 109 ? -9.564 0.082 9.847 1.00 98.50 109 LYS A O 1
ATOM 850 N N . ASP A 1 110 ? -11.254 1.335 10.649 1.00 98.31 110 ASP A N 1
ATOM 851 C CA . ASP A 1 110 ? -11.711 1.829 9.350 1.00 98.31 110 ASP A CA 1
ATOM 852 C C . ASP A 1 110 ? -10.664 2.745 8.705 1.00 98.31 110 ASP A C 1
ATOM 854 O O . ASP A 1 110 ? -10.337 2.580 7.528 1.00 98.31 110 ASP A O 1
ATOM 858 N N . GLN A 1 111 ? -10.050 3.647 9.480 1.00 98.44 111 GLN A N 1
ATOM 859 C CA . GLN A 1 111 ? -8.942 4.473 8.990 1.00 98.44 111 GLN A CA 1
ATOM 860 C C . GLN A 1 111 ? -7.762 3.629 8.509 1.00 98.44 111 GLN A C 1
ATOM 862 O O . GLN A 1 111 ? -7.198 3.895 7.446 1.00 98.44 111 GLN A O 1
ATOM 867 N N . LEU A 1 112 ? -7.398 2.586 9.257 1.00 98.31 112 LEU A N 1
ATOM 868 C CA . LEU A 1 112 ? -6.329 1.678 8.861 1.00 98.31 112 LEU A CA 1
ATOM 869 C C . LEU A 1 112 ? -6.679 0.927 7.568 1.00 98.31 112 LEU A C 1
ATOM 871 O O . LEU A 1 112 ? -5.817 0.771 6.703 1.00 98.31 112 LEU A O 1
ATOM 875 N N . ALA A 1 113 ? -7.931 0.494 7.406 1.00 98.31 113 ALA A N 1
ATOM 876 C CA . ALA A 1 113 ? -8.394 -0.164 6.187 1.00 98.31 113 ALA A CA 1
ATOM 877 C C . ALA A 1 113 ? -8.287 0.760 4.961 1.00 98.31 113 ALA A C 1
ATOM 879 O O . ALA A 1 113 ? -7.738 0.347 3.937 1.00 98.31 113 ALA A O 1
ATOM 880 N N . ILE A 1 114 ? -8.731 2.014 5.085 1.00 98.50 114 ILE A N 1
ATOM 881 C CA . ILE A 1 114 ? -8.642 3.027 4.022 1.00 98.50 114 ILE A CA 1
ATOM 882 C C . ILE A 1 114 ? -7.179 3.305 3.662 1.00 98.50 114 ILE A C 1
ATOM 884 O O . ILE A 1 114 ? -6.806 3.278 2.489 1.00 98.50 114 ILE A O 1
ATOM 888 N N . ASN A 1 115 ? -6.321 3.514 4.663 1.00 98.50 115 ASN A N 1
ATOM 889 C CA . ASN A 1 115 ? -4.903 3.778 4.430 1.00 98.50 115 ASN A CA 1
ATOM 890 C C . ASN A 1 115 ? -4.221 2.603 3.721 1.00 98.50 115 ASN A C 1
ATOM 892 O O . ASN A 1 115 ? -3.482 2.809 2.762 1.00 98.50 115 ASN A O 1
ATOM 896 N N . ASN A 1 116 ? -4.520 1.367 4.121 1.00 98.25 116 ASN A N 1
ATOM 897 C CA . ASN A 1 116 ? -3.983 0.180 3.458 1.00 98.25 116 ASN A CA 1
ATOM 898 C C . ASN A 1 116 ? -4.441 0.063 1.997 1.00 98.25 116 ASN A C 1
ATOM 900 O O . ASN A 1 116 ? -3.647 -0.333 1.139 1.00 98.25 116 ASN A O 1
ATOM 904 N N . GLN A 1 117 ? -5.691 0.423 1.688 1.00 98.44 117 GLN A N 1
ATOM 905 C CA . GLN A 1 117 ? -6.176 0.477 0.306 1.00 98.44 117 GLN A CA 1
ATOM 906 C C . GLN A 1 117 ? -5.431 1.540 -0.509 1.00 98.44 117 GLN A C 1
ATOM 908 O O . GLN A 1 117 ? -4.956 1.236 -1.605 1.00 98.44 117 GLN A O 1
ATOM 913 N N . ASN A 1 118 ? -5.251 2.740 0.047 1.00 98.56 118 ASN A N 1
ATOM 914 C CA . ASN A 1 118 ? -4.517 3.829 -0.603 1.00 98.56 118 ASN A CA 1
ATOM 915 C C . ASN A 1 118 ? -3.055 3.451 -0.874 1.00 98.56 118 ASN A C 1
ATOM 917 O O . ASN A 1 118 ? -2.592 3.572 -2.007 1.00 98.56 118 ASN A O 1
ATOM 921 N N . PHE A 1 119 ? -2.348 2.903 0.120 1.00 98.31 119 PHE A N 1
ATOM 922 C CA . PHE A 1 119 ? -0.970 2.435 -0.058 1.00 98.31 119 PHE A CA 1
ATOM 923 C C . PHE A 1 119 ? -0.864 1.311 -1.092 1.00 98.31 119 PHE A C 1
ATOM 925 O O . PHE A 1 119 ? 0.099 1.250 -1.856 1.00 98.31 119 PHE A O 1
ATOM 932 N N . THR A 1 120 ? -1.858 0.422 -1.153 1.00 98.50 120 THR A N 1
ATOM 933 C CA . THR A 1 120 ? -1.907 -0.636 -2.172 1.00 98.50 120 THR A CA 1
ATOM 934 C C . THR A 1 120 ? -2.081 -0.047 -3.573 1.00 98.50 120 THR A C 1
ATOM 936 O O . THR A 1 120 ? -1.400 -0.478 -4.505 1.00 98.50 120 THR A O 1
ATOM 939 N N . ALA A 1 121 ? -2.948 0.957 -3.729 1.00 98.44 121 ALA A N 1
ATOM 940 C CA . ALA A 1 121 ? -3.148 1.648 -4.999 1.00 98.44 121 ALA A CA 1
ATOM 941 C C . ALA A 1 121 ? -1.871 2.373 -5.459 1.00 98.44 121 ALA A C 1
ATOM 943 O O . ALA A 1 121 ? -1.421 2.155 -6.585 1.00 98.44 121 ALA A O 1
ATOM 944 N N . GLU A 1 122 ? -1.236 3.143 -4.571 1.00 98.56 122 GLU A N 1
ATOM 945 C CA . GLU A 1 122 ? 0.013 3.858 -4.860 1.00 98.56 122 GLU A CA 1
ATOM 946 C C . GLU A 1 122 ? 1.149 2.892 -5.229 1.00 98.56 122 GLU A C 1
ATOM 948 O O . GLU A 1 122 ? 1.857 3.089 -6.220 1.00 98.56 122 GLU A O 1
ATOM 953 N N . LYS A 1 123 ? 1.285 1.779 -4.494 1.00 98.50 123 LYS A N 1
ATOM 954 C CA . LYS A 1 123 ? 2.258 0.721 -4.801 1.00 98.50 123 LYS A CA 1
ATOM 955 C C . LYS A 1 123 ? 2.069 0.174 -6.218 1.00 98.50 123 LYS A C 1
ATOM 957 O O . LYS A 1 123 ? 3.055 -0.012 -6.932 1.00 98.50 123 LYS A O 1
ATOM 962 N N . ASN A 1 124 ? 0.829 -0.100 -6.619 1.00 98.50 124 ASN A N 1
ATOM 963 C CA . ASN A 1 124 ? 0.519 -0.633 -7.947 1.00 98.50 124 ASN A CA 1
ATOM 964 C C . ASN A 1 124 ? 0.808 0.391 -9.054 1.00 98.50 124 ASN A C 1
ATOM 966 O O . ASN A 1 124 ? 1.344 0.031 -10.104 1.00 98.50 124 ASN A O 1
ATOM 970 N N . GLU A 1 125 ? 0.518 1.670 -8.809 1.00 98.69 125 GLU A N 1
ATOM 971 C CA . GLU A 1 125 ? 0.851 2.753 -9.734 1.00 98.69 125 GLU A CA 1
ATOM 972 C C . GLU A 1 125 ? 2.370 2.880 -9.928 1.00 98.69 125 GLU A C 1
ATOM 974 O O . GLU A 1 125 ? 2.857 2.933 -11.061 1.00 98.69 125 GLU A O 1
ATOM 979 N N . LEU A 1 126 ? 3.137 2.867 -8.833 1.00 98.75 126 LEU A N 1
ATOM 980 C CA . LEU A 1 126 ? 4.599 2.915 -8.876 1.00 98.75 126 LEU A CA 1
ATOM 981 C C . LEU A 1 126 ? 5.201 1.689 -9.572 1.00 98.75 126 LEU A C 1
ATOM 983 O O . LEU A 1 126 ? 6.176 1.824 -10.312 1.00 98.75 126 LEU A O 1
ATOM 987 N N . LEU A 1 127 ? 4.616 0.503 -9.380 1.00 98.69 127 LEU A N 1
ATOM 988 C CA . LEU A 1 127 ? 4.987 -0.715 -10.107 1.00 98.69 127 LEU A CA 1
ATOM 989 C C . LEU A 1 127 ? 4.823 -0.534 -11.620 1.00 98.69 127 LEU A C 1
ATOM 991 O O . LEU A 1 127 ? 5.776 -0.752 -12.366 1.00 98.69 127 LEU A O 1
ATOM 995 N N . SER A 1 128 ? 3.662 -0.043 -12.059 1.00 98.62 128 SER A N 1
ATOM 996 C CA . SER A 1 128 ? 3.386 0.227 -13.475 1.00 98.62 128 SER A CA 1
ATOM 997 C C . SER A 1 128 ? 4.367 1.242 -14.076 1.00 98.62 128 SER A C 1
ATOM 999 O O . SER A 1 128 ? 4.942 1.010 -15.146 1.00 98.62 128 SER A O 1
ATOM 1001 N N . LYS A 1 129 ? 4.643 2.343 -13.359 1.00 98.69 129 LYS A N 1
ATOM 1002 C CA . LYS A 1 129 ? 5.635 3.349 -13.779 1.00 98.69 129 LYS A CA 1
ATOM 1003 C C . LYS A 1 129 ? 7.037 2.750 -13.900 1.00 98.69 129 LYS A C 1
ATOM 1005 O O . LYS A 1 129 ? 7.714 2.999 -14.897 1.00 98.69 129 LYS A O 1
ATOM 1010 N N . ASN A 1 130 ? 7.461 1.933 -12.935 1.00 98.62 130 ASN A N 1
ATOM 1011 C CA . ASN A 1 130 ? 8.761 1.261 -12.971 1.00 98.62 130 ASN A CA 1
ATOM 1012 C C . ASN A 1 130 ? 8.887 0.287 -14.144 1.00 98.62 130 ASN A C 1
ATOM 1014 O O . ASN A 1 130 ? 9.921 0.260 -14.811 1.00 98.62 130 ASN A O 1
ATOM 1018 N N . ASP A 1 131 ? 7.844 -0.485 -14.435 1.00 98.69 131 ASP A N 1
ATOM 1019 C CA . ASP A 1 131 ? 7.852 -1.402 -15.572 1.00 98.69 131 ASP A CA 1
ATOM 1020 C C . ASP A 1 131 ? 7.901 -0.649 -16.906 1.00 98.69 131 ASP A C 1
ATOM 1022 O O . ASP A 1 131 ? 8.616 -1.057 -17.824 1.00 98.69 131 ASP A O 1
ATOM 1026 N N . ASN A 1 132 ? 7.217 0.494 -17.009 1.00 98.62 132 ASN A N 1
ATOM 1027 C CA . ASN A 1 132 ? 7.320 1.368 -18.174 1.00 98.62 132 ASN A CA 1
ATOM 1028 C C . ASN A 1 132 ? 8.733 1.958 -18.340 1.00 98.62 132 ASN A C 1
ATOM 1030 O O . ASN A 1 132 ? 9.285 1.931 -19.439 1.00 98.62 132 ASN A O 1
ATOM 1034 N N . LEU A 1 133 ? 9.352 2.441 -17.257 1.00 98.62 133 LEU A N 1
ATOM 1035 C CA . LEU A 1 133 ? 10.728 2.95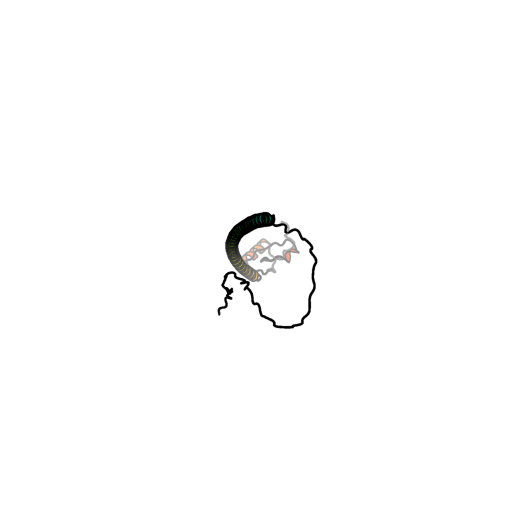3 -17.284 1.00 98.62 133 LEU A CA 1
ATOM 1036 C C . LEU A 1 133 ? 11.731 1.863 -17.679 1.00 98.62 133 LEU A C 1
ATOM 1038 O O . LEU A 1 133 ? 12.611 2.107 -18.503 1.00 98.62 133 LEU A O 1
ATOM 1042 N N . ARG A 1 134 ? 11.571 0.635 -17.171 1.00 98.69 134 ARG A N 1
ATOM 1043 C CA . ARG A 1 134 ? 12.393 -0.514 -17.586 1.00 98.69 134 ARG A CA 1
ATOM 1044 C C . ARG A 1 134 ? 12.287 -0.783 -19.084 1.00 98.69 134 ARG A C 1
ATOM 1046 O O . ARG A 1 134 ? 13.315 -1.002 -19.722 1.00 98.69 134 ARG A O 1
ATOM 1053 N N . LYS A 1 135 ? 11.078 -0.732 -19.653 1.00 98.62 135 LYS A N 1
ATOM 1054 C CA . LYS A 1 135 ? 10.869 -0.893 -21.102 1.00 98.62 135 LYS A CA 1
ATOM 1055 C C . LYS A 1 135 ? 11.571 0.207 -21.901 1.00 98.62 135 LYS A C 1
ATOM 1057 O O . LYS A 1 135 ? 12.233 -0.101 -22.886 1.00 98.62 135 LYS A O 1
ATOM 1062 N N . GLN A 1 136 ? 11.488 1.463 -21.456 1.00 98.56 136 GLN A N 1
ATOM 1063 C CA . GLN A 1 136 ? 12.192 2.577 -22.105 1.00 98.56 136 GLN A CA 1
ATOM 1064 C C . GLN A 1 136 ? 13.714 2.394 -22.069 1.00 98.56 136 GLN A C 1
ATOM 1066 O O . GLN A 1 136 ? 14.371 2.555 -23.093 1.00 98.56 136 GLN A O 1
ATOM 1071 N N . ILE A 1 137 ? 14.274 1.983 -20.927 1.00 98.50 137 ILE A N 1
ATOM 1072 C CA . ILE A 1 137 ? 15.711 1.692 -20.797 1.00 98.50 137 ILE A CA 1
ATOM 1073 C C . ILE A 1 137 ? 16.128 0.567 -21.751 1.00 98.50 137 ILE A C 1
ATOM 1075 O O . ILE A 1 137 ? 17.145 0.679 -22.430 1.00 98.50 137 ILE A O 1
ATOM 1079 N N . GLN A 1 138 ? 15.350 -0.517 -21.829 1.00 98.50 138 GLN A N 1
ATOM 1080 C CA . GLN A 1 138 ? 15.629 -1.622 -22.749 1.00 98.50 138 GLN A CA 1
ATOM 1081 C C . GLN A 1 138 ? 15.611 -1.167 -24.212 1.00 98.50 138 GLN A C 1
ATOM 1083 O O . GLN A 1 138 ? 16.494 -1.551 -24.980 1.00 98.50 138 GLN A O 1
ATOM 1088 N N . GLN A 1 139 ? 14.642 -0.329 -24.581 1.00 98.44 139 GLN A N 1
ATOM 1089 C CA . GLN A 1 139 ? 14.525 0.214 -25.929 1.00 98.44 139 GLN A CA 1
ATOM 1090 C C . GLN A 1 139 ? 15.711 1.123 -26.279 1.00 98.44 139 GLN A C 1
ATOM 1092 O O . GLN A 1 139 ? 16.373 0.895 -27.289 1.00 98.44 139 GLN A O 1
ATOM 1097 N N . LEU A 1 140 ? 16.045 2.082 -25.409 1.00 98.31 140 LEU A N 1
ATOM 1098 C CA . LEU A 1 140 ? 17.187 2.980 -25.606 1.00 98.31 140 LEU A CA 1
ATOM 1099 C C . LEU A 1 140 ? 18.511 2.216 -25.677 1.00 98.31 140 LEU A C 1
ATOM 1101 O O . LEU A 1 140 ? 19.348 2.506 -26.525 1.00 98.31 140 LEU A O 1
ATOM 1105 N N . ASN A 1 141 ? 18.700 1.200 -24.832 1.00 98.12 141 ASN A N 1
ATOM 1106 C CA . ASN A 1 141 ? 19.891 0.354 -24.891 1.00 98.12 141 ASN A CA 1
ATOM 1107 C C . ASN A 1 141 ? 19.987 -0.406 -26.217 1.00 98.12 141 ASN A C 1
ATOM 1109 O O . ASN A 1 141 ? 21.079 -0.545 -26.767 1.00 98.12 141 ASN A O 1
ATOM 1113 N N . LYS A 1 142 ? 18.859 -0.890 -26.751 1.00 98.06 142 LYS A N 1
ATOM 1114 C CA . LYS A 1 142 ? 18.821 -1.549 -28.060 1.00 98.06 142 LYS A CA 1
ATOM 1115 C C . LYS A 1 142 ? 19.211 -0.583 -29.179 1.00 98.06 142 LYS A C 1
ATOM 1117 O O . LYS A 1 142 ? 20.049 -0.937 -30.002 1.00 98.06 142 LYS A O 1
ATOM 1122 N N . GLU A 1 143 ? 18.647 0.622 -29.181 1.00 97.31 143 GLU A N 1
ATOM 1123 C CA . GLU A 1 143 ? 18.971 1.670 -30.157 1.00 97.31 143 GLU A CA 1
ATOM 1124 C C . GLU A 1 143 ? 20.442 2.084 -30.073 1.00 97.31 143 GLU A C 1
ATOM 1126 O O . GLU A 1 143 ? 21.125 2.151 -31.091 1.00 97.31 143 GLU A O 1
ATOM 1131 N N . ASN A 1 144 ? 20.972 2.278 -28.865 1.00 96.19 144 ASN A N 1
ATOM 1132 C CA . ASN A 1 144 ? 22.370 2.645 -28.661 1.00 96.19 144 ASN A CA 1
ATOM 1133 C C . ASN A 1 144 ? 23.324 1.540 -29.146 1.00 96.19 144 ASN A C 1
ATOM 1135 O O . ASN A 1 144 ? 24.317 1.819 -29.813 1.00 96.19 144 ASN A O 1
ATOM 1139 N N . ASN A 1 145 ? 22.998 0.270 -28.893 1.00 95.06 145 ASN A N 1
ATOM 1140 C CA . ASN A 1 145 ? 23.773 -0.852 -29.422 1.00 95.06 145 ASN A CA 1
ATOM 1141 C C . ASN A 1 145 ? 23.733 -0.924 -30.959 1.00 95.06 145 ASN A C 1
ATOM 1143 O O . ASN A 1 145 ? 24.769 -1.190 -31.566 1.00 95.06 145 ASN A O 1
ATOM 1147 N N . ASP A 1 146 ? 22.582 -0.658 -31.588 1.00 94.94 146 ASP A N 1
ATOM 1148 C CA . ASP A 1 146 ? 22.470 -0.588 -33.054 1.00 94.94 146 ASP A CA 1
ATOM 1149 C C . ASP A 1 146 ? 23.320 0.557 -33.624 1.00 94.94 146 ASP A C 1
ATOM 1151 O O . ASP A 1 146 ? 24.094 0.354 -34.558 1.00 94.94 146 ASP A O 1
ATOM 1155 N N . LEU A 1 147 ? 23.260 1.740 -33.004 1.00 90.69 147 LEU A N 1
ATOM 1156 C CA . LEU A 1 147 ? 24.082 2.892 -33.383 1.00 90.69 147 LEU A CA 1
ATOM 1157 C C . LEU A 1 147 ? 25.578 2.601 -33.236 1.00 90.69 147 LEU A C 1
ATOM 1159 O O . LEU A 1 147 ? 26.346 2.872 -34.157 1.00 90.69 147 LEU A O 1
ATOM 1163 N N . ARG A 1 148 ? 26.001 2.004 -32.116 1.00 89.19 148 ARG A N 1
ATOM 1164 C CA . ARG A 1 148 ? 27.398 1.596 -31.897 1.00 89.19 148 ARG A CA 1
ATOM 1165 C C . ARG A 1 148 ? 27.864 0.585 -32.937 1.00 89.19 148 ARG A C 1
ATOM 1167 O O . ARG A 1 148 ? 29.002 0.677 -33.386 1.00 89.19 148 ARG A O 1
ATOM 1174 N N . LYS A 1 149 ? 27.001 -0.355 -33.333 1.00 89.81 149 LYS A N 1
ATOM 1175 C CA . LYS A 1 149 ? 27.302 -1.328 -34.387 1.00 89.81 149 LYS A CA 1
ATOM 1176 C C . LYS A 1 149 ? 27.511 -0.636 -35.735 1.00 89.81 149 LYS A C 1
ATOM 1178 O O . LYS A 1 149 ? 28.555 -0.838 -36.342 1.00 89.81 149 LYS A O 1
ATOM 1183 N N . ARG A 1 150 ? 26.581 0.231 -36.153 1.00 83.25 150 ARG A N 1
ATOM 1184 C CA . ARG A 1 150 ? 26.703 1.010 -37.401 1.00 83.25 150 ARG A CA 1
ATOM 1185 C C . ARG A 1 150 ? 27.957 1.883 -37.413 1.00 83.25 150 ARG A C 1
ATOM 1187 O O . ARG A 1 150 ? 28.634 1.973 -38.428 1.00 83.25 150 ARG A O 1
ATOM 1194 N N . LEU A 1 151 ? 28.280 2.505 -36.278 1.00 79.19 151 LEU A N 1
ATOM 1195 C CA . LEU A 1 151 ? 29.488 3.315 -36.135 1.00 79.19 151 LEU A CA 1
ATOM 1196 C C . LEU A 1 151 ? 30.763 2.462 -36.229 1.00 79.19 151 LEU A C 1
ATOM 1198 O O . LEU A 1 151 ? 31.722 2.881 -36.866 1.00 79.19 151 LEU A O 1
ATOM 1202 N N . GLY A 1 152 ? 30.764 1.261 -35.643 1.00 71.56 152 GLY A N 1
ATOM 1203 C CA . GLY A 1 152 ? 31.870 0.307 -35.763 1.00 71.56 152 GLY A CA 1
ATOM 1204 C C . GLY A 1 152 ? 32.047 -0.245 -37.182 1.00 71.56 152 GLY A C 1
ATOM 1205 O O . GLY A 1 152 ? 33.172 -0.446 -37.622 1.00 71.56 152 GLY A O 1
ATOM 1206 N N . GLU A 1 153 ? 30.956 -0.433 -37.927 1.00 68.81 153 GLU A N 1
ATOM 1207 C CA . GLU A 1 153 ? 30.987 -0.817 -39.348 1.00 68.81 153 GLU A CA 1
ATOM 1208 C C . GLU A 1 153 ? 31.506 0.320 -40.252 1.00 68.81 153 GLU A C 1
ATOM 1210 O O . GLU A 1 153 ? 32.040 0.061 -41.329 1.00 68.81 153 GLU A O 1
ATOM 1215 N N . MET A 1 154 ? 31.420 1.577 -39.802 1.00 60.19 154 MET A N 1
ATOM 1216 C CA . MET A 1 154 ? 31.939 2.745 -40.523 1.00 60.19 154 MET A CA 1
ATOM 1217 C C . MET A 1 154 ? 33.472 2.902 -40.409 1.00 60.19 154 MET A C 1
ATOM 1219 O O . MET A 1 154 ? 34.071 3.611 -41.219 1.00 60.19 154 MET A O 1
ATOM 1223 N N . ASP A 1 155 ? 34.133 2.206 -39.473 1.00 52.81 155 ASP A N 1
ATOM 1224 C CA . ASP A 1 155 ? 35.580 2.327 -39.192 1.00 52.81 155 ASP A CA 1
ATOM 1225 C C . ASP A 1 155 ? 36.488 1.602 -40.217 1.00 52.81 155 ASP A C 1
ATOM 1227 O O . ASP A 1 155 ? 37.698 1.516 -40.029 1.00 52.81 155 ASP A O 1
ATOM 1231 N N . GLN A 1 156 ? 35.940 1.103 -41.334 1.00 52.62 156 GLN A N 1
ATOM 1232 C CA . GLN A 1 156 ? 36.722 0.524 -42.444 1.00 52.62 156 GLN A CA 1
ATOM 1233 C C . GLN A 1 156 ? 36.668 1.322 -43.758 1.00 52.62 156 GLN A C 1
ATOM 1235 O O . GLN A 1 156 ? 37.341 0.939 -44.713 1.00 52.62 156 GLN A O 1
ATOM 1240 N N . SER A 1 157 ? 35.911 2.426 -43.841 1.00 51.97 157 SER A N 1
ATOM 1241 C CA . SER A 1 157 ? 35.655 3.090 -45.134 1.00 51.97 157 SER A CA 1
ATOM 1242 C C . SER A 1 157 ? 36.436 4.384 -45.403 1.00 51.97 157 SER A C 1
ATOM 1244 O O . SER A 1 157 ? 36.342 4.895 -46.518 1.00 51.97 157 SER A O 1
ATOM 1246 N N . CYS A 1 158 ? 37.214 4.922 -44.458 1.00 53.56 158 CYS A N 1
ATOM 1247 C CA . CYS A 1 158 ? 38.061 6.093 -44.729 1.00 53.56 158 CYS A CA 1
ATOM 1248 C C . CYS A 1 158 ? 39.543 5.716 -44.715 1.00 53.56 158 CYS A C 1
ATOM 1250 O O . CYS A 1 158 ? 40.222 5.798 -43.694 1.00 53.56 158 CYS A O 1
ATOM 1252 N N . LEU A 1 159 ? 40.037 5.314 -45.886 1.00 53.47 159 LEU A N 1
ATOM 1253 C CA . LEU A 1 159 ? 41.462 5.220 -46.185 1.00 53.47 159 LEU A CA 1
ATOM 1254 C C . LEU A 1 159 ? 41.917 6.546 -46.802 1.00 53.47 159 LEU A C 1
ATOM 1256 O O . LEU A 1 159 ? 41.265 7.077 -47.700 1.00 53.47 159 LEU A O 1
ATOM 1260 N N . TYR A 1 160 ? 43.035 7.082 -46.324 1.00 53.28 160 TYR A N 1
ATOM 1261 C CA . TYR A 1 160 ? 43.709 8.203 -46.969 1.00 53.28 160 TYR A CA 1
ATOM 1262 C C . TYR A 1 160 ? 44.468 7.697 -48.203 1.00 53.28 160 TYR A C 1
ATOM 1264 O O . TYR A 1 160 ? 45.119 6.651 -48.160 1.00 53.28 160 TYR A O 1
ATOM 1272 N N . TYR A 1 161 ? 44.408 8.444 -49.305 1.00 53.16 161 TYR A N 1
ATOM 1273 C CA . TYR A 1 161 ? 45.205 8.175 -50.503 1.00 53.16 161 TYR A CA 1
ATOM 1274 C C . TYR A 1 161 ? 46.147 9.351 -50.766 1.00 53.16 161 TYR A C 1
ATOM 1276 O O . TYR A 1 161 ? 45.707 10.491 -50.924 1.00 53.16 161 TYR A O 1
ATOM 1284 N N . PHE A 1 162 ? 47.448 9.060 -50.810 1.00 58.66 162 PHE A N 1
ATOM 1285 C CA . PHE A 1 162 ? 48.475 9.998 -51.251 1.00 58.66 162 PHE A CA 1
ATOM 1286 C C . PHE A 1 162 ? 48.804 9.702 -52.713 1.00 58.66 162 PHE A C 1
ATOM 1288 O O . PHE A 1 162 ? 49.358 8.644 -53.015 1.00 58.66 162 PHE A O 1
ATOM 1295 N N . SER A 1 163 ? 48.484 10.620 -53.628 1.00 55.50 163 SER A N 1
ATOM 1296 C CA . SER A 1 163 ? 48.982 10.491 -55.002 1.00 55.50 163 SER A CA 1
ATOM 1297 C C . SER A 1 163 ? 50.477 10.814 -55.038 1.00 55.50 163 SER A C 1
ATOM 1299 O O . SER A 1 163 ? 50.935 11.795 -54.452 1.00 55.50 163 SER A O 1
ATOM 1301 N N . SER A 1 164 ? 51.239 9.988 -55.751 1.00 54.25 164 SER A N 1
ATOM 1302 C CA . SER A 1 164 ? 52.669 10.193 -56.004 1.00 54.25 164 SER A CA 1
ATOM 1303 C C . SER A 1 164 ? 52.949 11.346 -56.974 1.00 54.25 164 SER A C 1
ATOM 1305 O O . SER A 1 164 ? 54.096 11.762 -57.127 1.00 54.25 164 SER A O 1
ATOM 1307 N N . GLU A 1 165 ? 51.917 11.856 -57.644 1.00 54.56 165 GLU A N 1
ATOM 1308 C CA . GLU A 1 165 ? 52.009 12.933 -58.623 1.00 54.56 165 GLU A CA 1
ATOM 1309 C C . GLU A 1 165 ? 51.634 14.282 -58.005 1.00 54.56 165 GLU A C 1
ATOM 1311 O O . GLU A 1 165 ? 50.623 14.406 -57.308 1.00 54.56 165 GLU A O 1
ATOM 1316 N N . ARG A 1 166 ? 52.427 15.312 -58.318 1.00 56.50 166 ARG A N 1
ATOM 1317 C CA . ARG A 1 166 ? 52.099 16.708 -58.006 1.00 56.50 166 ARG A CA 1
ATOM 1318 C C . ARG A 1 166 ? 51.106 17.232 -59.040 1.00 56.50 166 ARG A C 1
ATOM 1320 O O . ARG A 1 166 ? 51.320 17.068 -60.239 1.00 56.50 166 ARG A O 1
ATOM 1327 N N . LYS A 1 167 ? 50.031 17.859 -58.573 1.00 61.72 167 LYS A N 1
ATOM 1328 C CA . LYS A 1 167 ? 48.994 18.496 -59.397 1.00 61.72 167 LYS A CA 1
ATOM 1329 C C . LYS A 1 167 ? 48.668 19.865 -58.803 1.00 61.72 167 LYS A C 1
ATOM 1331 O O . LYS A 1 167 ? 48.858 20.060 -57.603 1.00 61.72 167 LYS A O 1
ATOM 1336 N N . SER A 1 168 ? 48.165 20.800 -59.610 1.00 63.09 168 SER A N 1
ATOM 1337 C CA . SER A 1 168 ? 47.665 22.084 -59.088 1.00 63.09 168 SER A CA 1
ATOM 1338 C C . SER A 1 168 ? 46.465 21.869 -58.155 1.00 63.09 168 SER A C 1
ATOM 1340 O O . SER A 1 168 ? 45.849 20.798 -58.162 1.00 63.09 168 SER A O 1
ATOM 1342 N N . TRP A 1 169 ? 46.087 22.869 -57.353 1.00 63.59 169 TRP A N 1
ATOM 1343 C CA . TRP A 1 169 ? 44.940 22.751 -56.439 1.00 63.59 169 TRP A CA 1
ATOM 1344 C C . TRP A 1 169 ? 43.644 22.366 -57.171 1.00 63.59 169 TRP A C 1
ATOM 1346 O O . TRP A 1 169 ? 42.924 21.456 -56.754 1.00 63.59 169 TRP A O 1
ATOM 1356 N N . THR A 1 170 ? 43.376 23.017 -58.304 1.00 68.75 170 THR A N 1
ATOM 1357 C CA . THR A 1 170 ? 42.169 22.791 -59.109 1.00 68.75 170 THR A CA 1
ATOM 1358 C C . THR A 1 170 ? 42.137 21.378 -59.688 1.00 68.75 170 THR A C 1
ATOM 1360 O O . THR A 1 170 ? 41.108 20.705 -59.624 1.00 68.75 170 THR A O 1
ATOM 1363 N N . GLU A 1 171 ? 43.268 20.900 -60.206 1.00 68.31 171 GLU A N 1
ATOM 1364 C CA . GLU A 1 171 ? 43.400 19.539 -60.740 1.00 68.31 171 GLU A CA 1
ATOM 1365 C C . GLU A 1 171 ? 43.307 18.485 -59.637 1.00 68.31 171 GLU A C 1
ATOM 1367 O O . GLU A 1 171 ? 42.634 17.471 -59.805 1.00 68.31 171 GLU A O 1
ATOM 1372 N N . SER A 1 172 ? 43.922 18.749 -58.485 1.00 68.81 172 SER A N 1
ATOM 1373 C CA . SER A 1 172 ? 43.879 17.884 -57.306 1.00 68.81 172 SER A CA 1
ATOM 1374 C C . SER A 1 172 ? 42.452 17.715 -56.796 1.00 68.81 172 SER A C 1
ATOM 1376 O O . SER A 1 172 ? 41.993 16.594 -56.579 1.00 68.81 172 SER A O 1
ATOM 1378 N N . ARG A 1 173 ? 41.705 18.817 -56.659 1.00 72.31 173 ARG A N 1
ATOM 1379 C CA . ARG A 1 173 ? 40.312 18.777 -56.206 1.00 72.31 173 ARG A CA 1
ATOM 1380 C C . ARG A 1 173 ? 39.405 18.072 -57.203 1.00 72.31 173 ARG A C 1
ATOM 1382 O O . ARG A 1 173 ? 38.537 17.301 -56.799 1.00 72.31 173 ARG A O 1
ATOM 1389 N N . LYS A 1 174 ? 39.620 18.312 -58.499 1.00 79.38 174 LYS A N 1
ATOM 1390 C CA . LYS A 1 174 ? 38.905 17.614 -59.569 1.00 79.38 174 LYS A CA 1
ATOM 1391 C C . LYS A 1 174 ? 39.146 16.102 -59.498 1.00 79.38 174 LYS A C 1
ATOM 1393 O O . LYS A 1 174 ? 38.179 15.352 -59.466 1.00 79.38 174 LYS A O 1
ATOM 1398 N N . TYR A 1 175 ? 40.401 15.676 -59.367 1.00 74.44 175 TYR A N 1
ATOM 1399 C CA . TYR A 1 175 ? 40.778 14.265 -59.249 1.00 74.44 175 TYR A CA 1
ATOM 1400 C C . TYR A 1 175 ? 40.135 13.575 -58.034 1.00 74.44 175 TYR A C 1
ATOM 1402 O O . TYR A 1 175 ? 39.604 12.471 -58.145 1.00 74.44 175 TYR A O 1
ATOM 1410 N N . CYS A 1 176 ? 40.130 14.236 -56.870 1.00 73.06 176 CYS A N 1
ATOM 1411 C CA . CYS A 1 176 ? 39.500 13.688 -55.665 1.00 73.06 176 CYS A CA 1
ATOM 1412 C C . CYS A 1 176 ? 37.997 13.473 -55.878 1.00 73.06 176 CYS A C 1
ATOM 1414 O O . CYS A 1 176 ? 37.478 12.406 -55.568 1.00 73.06 176 CYS A O 1
ATOM 1416 N N . ARG A 1 177 ? 37.313 14.441 -56.497 1.00 79.25 177 ARG A N 1
ATOM 1417 C CA . ARG A 1 177 ? 35.877 14.339 -56.799 1.00 79.25 177 ARG A CA 1
ATOM 1418 C C . ARG A 1 177 ? 35.556 13.258 -57.822 1.00 79.25 177 ARG A C 1
ATOM 1420 O O . ARG A 1 177 ? 34.563 12.557 -57.661 1.00 79.25 177 ARG A O 1
ATOM 1427 N N . GLU A 1 178 ? 36.394 13.098 -58.842 1.00 79.19 178 GLU A N 1
ATOM 1428 C CA . GLU A 1 178 ? 36.260 12.021 -59.834 1.00 79.19 178 GLU A CA 1
ATOM 1429 C C . GLU A 1 178 ? 36.419 10.628 -59.207 1.00 79.19 178 GLU A C 1
ATOM 1431 O O . GLU A 1 178 ? 35.813 9.669 -59.677 1.00 79.19 178 GLU A O 1
ATOM 1436 N N . THR A 1 179 ? 37.180 10.519 -58.117 1.00 69.44 179 THR A N 1
ATOM 1437 C CA . THR A 1 179 ? 37.409 9.269 -57.373 1.00 69.44 179 THR A CA 1
ATOM 1438 C C . THR A 1 179 ? 36.472 9.088 -56.172 1.00 69.44 179 THR A C 1
ATOM 1440 O O . THR A 1 179 ? 36.631 8.140 -55.406 1.00 69.44 179 THR A O 1
ATOM 1443 N N . GLY A 1 180 ? 35.460 9.952 -56.023 1.00 67.25 180 GLY A N 1
ATOM 1444 C CA . GLY A 1 180 ? 34.443 9.848 -54.970 1.00 67.25 180 GLY A CA 1
ATOM 1445 C C . GLY A 1 180 ? 34.862 10.395 -53.599 1.00 67.25 180 GLY A C 1
ATOM 1446 O O . GLY A 1 180 ? 34.181 10.130 -52.612 1.00 67.25 180 GLY A O 1
ATOM 1447 N N . ALA A 1 181 ? 35.952 11.164 -53.533 1.00 72.06 181 ALA A N 1
ATOM 1448 C CA . ALA A 1 181 ? 36.434 11.881 -52.350 1.00 72.06 181 ALA A CA 1
ATOM 1449 C C . ALA A 1 181 ? 36.332 13.416 -52.540 1.00 72.06 181 ALA A C 1
ATOM 1451 O O . ALA A 1 181 ? 35.940 13.903 -53.599 1.00 72.06 181 ALA A O 1
ATOM 1452 N N . ASP A 1 182 ? 36.706 14.219 -51.538 1.00 70.94 182 ASP A N 1
ATOM 1453 C CA . ASP A 1 182 ? 36.973 15.658 -51.734 1.00 70.94 182 ASP A CA 1
ATOM 1454 C C . ASP A 1 182 ? 38.358 16.008 -51.177 1.00 70.94 182 ASP A C 1
ATOM 1456 O O . ASP A 1 182 ? 38.901 15.327 -50.303 1.00 70.94 182 ASP A O 1
ATOM 1460 N N . LEU A 1 183 ? 38.955 17.059 -51.734 1.00 70.94 183 LEU A N 1
ATOM 1461 C CA . LEU A 1 183 ? 40.268 17.538 -51.314 1.00 70.94 183 LEU A CA 1
ATOM 1462 C C . LEU A 1 183 ? 40.119 18.369 -50.035 1.00 70.94 183 LEU A C 1
ATOM 1464 O O . LEU A 1 183 ? 39.395 19.368 -50.043 1.00 70.94 183 LEU A O 1
ATOM 1468 N N . ILE A 1 184 ? 40.833 18.002 -48.968 1.00 67.69 184 ILE A N 1
ATOM 1469 C CA . ILE A 1 184 ? 40.947 18.836 -47.766 1.00 67.69 184 ILE A CA 1
ATOM 1470 C C . ILE A 1 184 ? 42.247 19.645 -47.811 1.00 67.69 184 ILE A C 1
ATOM 1472 O O . ILE A 1 184 ? 43.267 19.184 -48.323 1.00 67.69 184 ILE A O 1
ATOM 1476 N N . ILE A 1 185 ? 42.215 20.849 -47.248 1.00 61.47 185 ILE A N 1
ATOM 1477 C CA . ILE A 1 185 ? 43.401 21.679 -47.030 1.00 61.47 185 ILE A CA 1
ATOM 1478 C C . ILE A 1 185 ? 43.738 21.575 -45.542 1.00 61.47 185 ILE A C 1
ATOM 1480 O O . ILE A 1 185 ? 42.907 21.936 -44.713 1.00 61.47 185 ILE A O 1
ATOM 1484 N N . ILE A 1 186 ? 44.929 21.079 -45.203 1.00 59.69 186 ILE A N 1
ATOM 1485 C CA . ILE A 1 186 ? 45.417 21.054 -43.817 1.00 59.69 186 ILE A CA 1
ATOM 1486 C C . ILE A 1 186 ? 46.391 22.216 -43.630 1.00 59.69 186 ILE A C 1
ATOM 1488 O O . ILE A 1 186 ? 47.420 22.278 -44.304 1.00 59.69 186 ILE A O 1
ATOM 1492 N N . ASN A 1 187 ? 46.069 23.128 -42.712 1.00 50.50 187 ASN A N 1
ATOM 1493 C CA . ASN A 1 187 ? 46.814 24.374 -42.503 1.00 50.50 187 ASN A CA 1
ATOM 1494 C C . ASN A 1 187 ? 47.911 24.273 -41.420 1.00 50.50 187 ASN A C 1
ATOM 1496 O O . ASN A 1 187 ? 48.676 25.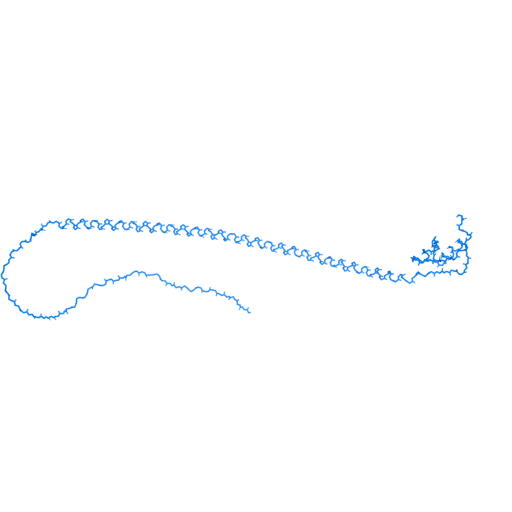222 -41.253 1.00 50.50 187 ASN A O 1
ATOM 1500 N N . ASN A 1 188 ? 48.038 23.142 -40.710 1.00 53.69 188 ASN A N 1
ATOM 1501 C CA . ASN A 1 188 ? 49.066 22.921 -39.682 1.00 53.69 188 ASN A CA 1
ATOM 1502 C C . ASN A 1 188 ? 49.729 21.526 -39.797 1.00 53.69 188 ASN A C 1
ATOM 1504 O O . ASN A 1 188 ? 49.059 20.519 -40.012 1.00 53.69 188 ASN A O 1
ATOM 1508 N N . ARG A 1 189 ? 51.059 21.445 -39.611 1.00 53.31 189 ARG A N 1
ATOM 1509 C CA . ARG A 1 189 ? 51.831 20.181 -39.608 1.00 53.31 189 ARG A CA 1
ATOM 1510 C C . ARG A 1 189 ? 51.441 19.232 -38.475 1.00 53.31 189 ARG A C 1
ATOM 1512 O O . ARG A 1 189 ? 51.568 18.026 -38.641 1.00 53.31 189 ARG A O 1
ATOM 1519 N N . GLU A 1 190 ? 50.982 19.754 -37.343 1.00 53.47 190 GLU A N 1
ATOM 1520 C CA . GLU A 1 190 ? 50.568 18.938 -36.188 1.00 53.47 190 GLU A CA 1
ATOM 1521 C C . GLU A 1 190 ? 49.156 18.359 -36.369 1.00 53.47 190 GLU A C 1
ATOM 1523 O O . GLU A 1 190 ? 48.864 17.258 -35.910 1.00 53.47 190 GLU A O 1
ATOM 1528 N N . GLU A 1 191 ? 48.304 19.056 -37.122 1.00 50.59 191 GLU A N 1
ATOM 1529 C CA . GLU A 1 191 ? 46.941 18.635 -37.478 1.00 50.59 191 GLU A CA 1
ATOM 1530 C C . GLU A 1 191 ? 46.936 17.571 -38.595 1.00 50.59 191 GLU A C 1
ATOM 1532 O O . GLU A 1 191 ? 45.977 16.821 -38.764 1.00 50.59 191 GLU A O 1
ATOM 1537 N N . GLN A 1 192 ? 48.064 17.422 -39.300 1.00 50.41 192 GLN A N 1
ATOM 1538 C CA . GLN A 1 192 ? 48.287 16.440 -40.365 1.00 50.41 192 GLN A CA 1
ATOM 1539 C C . GLN A 1 192 ? 48.231 14.974 -39.887 1.00 50.41 192 GLN A C 1
ATOM 1541 O O . GLN A 1 192 ? 48.230 14.064 -40.714 1.00 50.41 192 GLN A O 1
ATOM 1546 N N . VAL A 1 193 ? 48.182 14.734 -38.570 1.00 44.78 193 VAL A N 1
ATOM 1547 C CA . VAL A 1 193 ? 48.250 13.391 -37.971 1.00 44.78 193 VAL A CA 1
ATOM 1548 C C . VAL A 1 193 ? 46.944 12.954 -37.291 1.00 44.78 193 VAL A C 1
ATOM 1550 O O . VAL A 1 193 ? 46.838 11.784 -36.935 1.00 44.78 193 VAL A O 1
ATOM 1553 N N . SER A 1 194 ? 45.929 13.812 -37.101 1.00 48.31 194 SER A N 1
ATOM 1554 C CA . SER A 1 194 ? 44.914 13.484 -36.080 1.00 48.31 194 SER A CA 1
ATOM 1555 C C . SER A 1 194 ? 43.442 13.816 -36.338 1.00 48.31 194 SER A C 1
ATOM 1557 O O . SER A 1 194 ? 42.699 13.847 -35.360 1.00 48.31 194 SER A O 1
ATOM 1559 N N . GLU A 1 195 ? 42.940 13.937 -37.570 1.00 40.84 195 GLU A N 1
ATOM 1560 C CA . GLU A 1 195 ? 41.475 13.932 -37.757 1.00 40.84 195 GLU A CA 1
ATOM 1561 C C . GLU A 1 195 ? 40.996 13.054 -38.920 1.00 40.84 195 GLU A C 1
ATOM 1563 O O . GLU A 1 195 ? 41.407 13.183 -40.072 1.00 40.84 195 GLU A O 1
ATOM 1568 N N . ARG A 1 196 ? 40.116 12.107 -38.565 1.00 38.72 196 ARG A N 1
ATOM 1569 C CA . ARG A 1 196 ? 39.475 11.132 -39.449 1.00 38.72 196 ARG A CA 1
ATOM 1570 C C . ARG A 1 196 ? 38.427 11.825 -40.316 1.00 38.72 196 ARG A C 1
ATOM 1572 O O . ARG A 1 196 ? 37.296 12.022 -39.889 1.00 38.72 196 ARG A O 1
ATOM 1579 N N . TYR A 1 197 ? 38.798 12.085 -41.560 1.00 37.44 197 TYR A N 1
ATOM 1580 C CA . TYR A 1 197 ? 37.883 12.302 -42.674 1.00 37.44 197 TYR A CA 1
ATOM 1581 C C . TYR A 1 197 ? 38.386 11.473 -43.867 1.00 37.44 197 TYR A C 1
ATOM 1583 O O . TYR A 1 197 ? 39.578 11.178 -43.967 1.00 37.44 197 TYR A O 1
ATOM 1591 N N . CYS A 1 198 ? 37.496 11.074 -44.776 1.00 37.53 198 CYS A N 1
ATOM 1592 C CA . CYS A 1 198 ? 37.880 10.482 -46.059 1.00 37.53 198 CYS A CA 1
ATOM 1593 C C . CYS A 1 198 ? 38.603 11.557 -46.889 1.00 37.53 198 CYS A C 1
ATOM 1595 O O . CYS A 1 198 ? 37.967 12.391 -47.529 1.00 37.53 198 CYS A O 1
ATOM 1597 N N . VAL A 1 199 ? 39.932 11.589 -46.793 1.00 48.06 199 VAL A N 1
ATOM 1598 C CA . VAL A 1 199 ? 40.763 12.705 -47.251 1.00 48.06 199 VAL A CA 1
ATOM 1599 C C . VAL A 1 199 ? 41.841 12.202 -48.202 1.00 48.06 199 VAL A C 1
ATOM 1601 O O . VAL A 1 199 ? 42.659 11.353 -47.848 1.00 48.06 199 VAL A O 1
ATOM 1604 N N . CYS A 1 200 ? 41.894 12.792 -49.394 1.00 50.28 200 CYS A N 1
ATOM 1605 C CA . CYS A 1 200 ? 43.090 12.762 -50.230 1.00 50.28 200 CYS A CA 1
ATOM 1606 C C . CYS A 1 200 ? 44.083 13.810 -49.721 1.00 50.28 200 CYS A C 1
ATOM 1608 O O . CYS A 1 200 ? 43.772 15.003 -49.698 1.00 50.28 200 CYS A O 1
ATOM 1610 N N . LEU A 1 201 ? 45.280 13.372 -49.334 1.00 49.31 201 LEU A N 1
ATOM 1611 C CA . LEU A 1 201 ? 46.382 14.256 -48.966 1.00 49.31 201 LEU A CA 1
ATOM 1612 C C . LEU A 1 201 ? 47.387 14.281 -50.114 1.00 49.31 201 LEU A C 1
ATOM 1614 O O . LEU A 1 201 ? 47.941 13.253 -50.490 1.00 49.31 201 LEU A O 1
ATOM 1618 N N . LEU A 1 202 ? 47.639 15.458 -50.677 1.00 51.78 202 LEU A N 1
ATOM 1619 C CA . LEU A 1 202 ? 48.686 15.650 -51.677 1.00 51.78 202 LEU A CA 1
ATOM 1620 C C . LEU A 1 202 ? 49.798 16.517 -51.097 1.00 51.78 202 LEU A C 1
ATOM 1622 O O . LEU A 1 202 ? 49.553 17.553 -50.480 1.00 51.78 202 LEU A O 1
ATOM 1626 N N . GLN A 1 203 ? 51.038 16.071 -51.284 1.00 38.00 203 GLN A N 1
ATOM 1627 C CA . GLN A 1 203 ? 52.228 16.796 -50.862 1.00 38.00 203 GLN A CA 1
ATOM 1628 C C . GLN A 1 203 ? 52.412 18.021 -51.770 1.00 38.00 203 GLN A C 1
ATOM 1630 O O . GLN A 1 203 ? 52.888 17.903 -52.897 1.00 38.00 203 GLN A O 1
ATOM 1635 N N . MET A 1 204 ? 51.990 19.191 -51.287 1.00 41.91 204 MET A N 1
ATOM 1636 C CA . MET A 1 204 ? 52.088 20.458 -52.019 1.00 41.91 204 MET A CA 1
ATOM 1637 C C . MET A 1 204 ? 53.548 20.932 -52.081 1.00 41.91 204 MET A C 1
ATOM 1639 O O . MET A 1 204 ? 54.253 20.946 -51.066 1.00 41.91 204 MET A O 1
ATOM 1643 N N . ASP A 1 205 ? 53.998 21.344 -53.269 1.00 40.03 205 ASP A N 1
ATOM 1644 C CA . ASP A 1 205 ? 55.247 22.090 -53.421 1.00 40.03 205 ASP A CA 1
ATOM 1645 C C . ASP A 1 205 ? 55.114 23.448 -52.725 1.00 40.03 205 ASP A C 1
ATOM 1647 O O . ASP A 1 205 ? 54.112 24.147 -52.852 1.00 40.03 205 ASP A O 1
ATOM 1651 N N . LYS A 1 206 ? 56.153 23.834 -51.986 1.00 43.25 206 LYS A N 1
ATOM 1652 C CA . LYS A 1 206 ? 56.183 24.972 -51.052 1.00 43.25 206 LYS A CA 1
ATOM 1653 C C . LYS A 1 206 ? 56.014 26.370 -51.683 1.00 43.25 206 LYS A C 1
ATOM 1655 O O . LYS A 1 206 ? 56.231 27.356 -50.985 1.00 43.25 206 LYS A O 1
ATOM 1660 N N . HIS A 1 207 ? 55.680 26.474 -52.968 1.00 45.06 207 HIS A N 1
ATOM 1661 C CA . HIS A 1 207 ? 55.834 27.702 -53.752 1.00 45.06 207 HIS A CA 1
ATOM 1662 C C . HIS A 1 207 ? 54.541 28.403 -54.203 1.00 45.06 207 HIS A C 1
ATOM 1664 O O . HIS A 1 207 ? 54.648 29.486 -54.766 1.00 45.06 207 HIS A O 1
ATOM 1670 N N . GLU A 1 208 ? 53.347 27.877 -53.908 1.00 45.44 208 GLU A N 1
ATOM 1671 C CA . GLU A 1 208 ? 52.070 28.509 -54.317 1.00 45.44 208 GLU A CA 1
ATOM 1672 C C . GLU A 1 208 ? 51.157 28.936 -53.152 1.00 45.44 208 GLU A C 1
ATOM 1674 O O . GLU A 1 208 ? 49.959 29.125 -53.324 1.00 45.44 208 GLU A O 1
ATOM 1679 N N . LEU A 1 209 ? 51.694 29.120 -51.943 1.00 40.56 209 LEU A N 1
ATOM 1680 C CA . LEU A 1 209 ? 50.877 29.425 -50.755 1.00 40.56 209 LEU A CA 1
ATOM 1681 C C . LEU A 1 209 ? 50.593 30.922 -50.523 1.00 40.56 209 LEU A C 1
ATOM 1683 O O . LEU A 1 209 ? 50.250 31.307 -49.411 1.00 40.56 209 LEU A O 1
ATOM 1687 N N . TYR A 1 210 ? 50.731 31.764 -51.550 1.00 45.91 210 TYR A N 1
ATOM 1688 C CA . TYR A 1 210 ? 50.380 33.187 -51.477 1.00 45.91 210 TYR A CA 1
ATOM 1689 C C . TYR A 1 210 ? 49.747 33.679 -52.785 1.00 45.91 210 TYR A C 1
ATOM 1691 O O . TYR A 1 210 ? 50.416 34.297 -53.614 1.00 45.91 210 TYR A O 1
ATOM 1699 N N . ILE A 1 211 ? 48.445 33.421 -52.929 1.00 38.75 211 ILE A N 1
ATOM 1700 C CA . ILE A 1 211 ? 47.474 34.356 -53.517 1.00 38.75 211 ILE A CA 1
ATOM 1701 C C . ILE A 1 211 ? 46.279 34.404 -52.568 1.00 38.75 211 ILE A C 1
ATOM 1703 O O . ILE A 1 211 ? 45.821 33.310 -52.167 1.00 38.75 211 ILE A O 1
#

Foldseek 3Di:
DDDDDDDDDDDDDDDDDDDPDPDDDDDDDDDDDDDDDDDDDDDDDDDDPPPDDVVVVVVVVVVVVVVVVVVVVVVVVVVVVVVVVVVVVVVVVVVVVVVVVVVVVVVVVVVVVVVVVVVVVVVVVVVVVVVVVVVVVVVVVVVVVVVVVVVVVVVPPADEDEDPDDDDPVVVQVVQVVVVHGADDDPDPVVVPDDDDSHHDYDYDPPPPDD